Protein AF-0000000079065350 (afdb_homodimer)

Foldseek 3Di:
DPADADPPLQNLLQLLLVCDFLVVPGHCLPDLQSVLVSQVVVPFHRGADNVLSVLSVLLSVLSLVCQLPVPDPVSVVSNVVLCVQFFDDWDQDPVGAIFTHGPDDDRSSVSSRSNVSSCVRPQCDDDQVLFFHFANQPSGRNTHGHPDPVSPDRHPDCVPRVVVVVVVVVCVVVVVVVVVVD/DPADADPPLQNLLQLLLVCDFLVVPGHCLPDLQSVLVSQVVVPFHSGADNVLSVLSVLLSVLSLVCQLPVPDPVSVVSNVVLCVQFFDDWDQDPVGAIFTHGPDDDRSSVSSRSNVSSCVRPQCDDDQVLFFHFANQPSGRNTHGHPDPVSPDRHPDCVPRVVVVVVVVVCVVVVVVVVVVD

Organism: Streptomyces microflavus (NCBI:txid1919)

Secondary structure (DSSP, 8-state):
----PPPGGGHHHHHHHTTEEGGGTEETTSSHHHHHHHHHHTT--S---HHHHHHHHHHHHHHHHHHH-TT-HHHHHHHHHHHHHHEEEEEE-TTS-EEEEESS-SHHHHHHHHHHHHIIIIISSTTTTTTEEE-SSTTT--EEE--STT-----S-IIIIIHHHHHHHHHHHHHHHHHHH-/----PPPGGGHHHHHHHTTEEGGGTEETTSSHHHHHHHHHHTT--S---HHHHHHHHHHHHHHHHHHH-TT-HHHHHHHHHHHHHHEEEEEE-TTS-EEEEESS-SHHHHHHHHHHHHIIIIISSSTTTTTEEE-SSTTT--EEE--STT-----S-IIIIIHHHHHHHHHHHHHHHHHHH-

Sequence (364 aa):
MRRNPAPAELEPVEAFCNTATHLHGEDEFARPETASGWLRARGFPAAVAPAELTALTEARETVRAFLVERTSPEALDALNRLIHSVAGAPVVRPDGTFALRPAVDGPVAEIVRTVLEALLRDGLTGRHAARLKACAAPECRWVFYDRAPSSNGLWCDMDVCGARHKMRAYRARTGAAARKDTMRRNPAPAELEPVEAFCNTATHLHGEDEFARPETASGWLRARGFPAAVAPAELTALTEARETVRAFLVERTSPEALDALNRLIHSVAGAPVVRPDGTFALRPAVDGPVAEIVRTVLEALLRDGLTGRHAARLKACAAPECRWVFYDRAPSSNGLWCDMDVCGARHKMRAYRARTGAAARKDT

Radius of gyration: 25.87 Å; Cα contacts (8 Å, |Δi|>4): 526; chains: 2; bounding box: 42×66×95 Å

InterPro domains:
  IPR010852 Putative stress-induced transcription regulator [PF07336] (12-116)
  IPR010852 Putative stress-induced transcription regulator [PTHR35525] (3-174)
  IPR021005 Zinc finger, CGNR [PF11706] (131-173)
  IPR023286 ABATE domain superfamily [G3DSA:1.10.3300.10] (6-174)
  IPR023286 ABATE domain superfamily [SSF160904] (5-173)

Structure (mmCIF, N/CA/C/O backbone):
data_AF-0000000079065350-model_v1
#
loop_
_entity.id
_entity.type
_entity.pdbx_description
1 polymer 'CGNR zinc finger domain-containing protein'
#
loop_
_atom_site.group_PDB
_atom_site.id
_atom_site.type_symbol
_atom_site.label_atom_id
_atom_site.label_alt_id
_atom_site.label_comp_id
_atom_site.label_asym_id
_atom_site.label_entity_id
_atom_site.label_seq_id
_atom_site.pdbx_PDB_ins_code
_atom_site.Cartn_x
_atom_site.Cartn_y
_atom_site.Cartn_z
_atom_site.occupancy
_atom_site.B_iso_or_equiv
_atom_site.auth_seq_id
_atom_site.auth_comp_id
_atom_site.auth_asym_id
_atom_site.auth_atom_id
_atom_site.pdbx_PDB_model_num
ATOM 1 N N . MET A 1 1 ? 12.328 30.906 3.07 1 40.53 1 MET A N 1
ATOM 2 C CA . MET A 1 1 ? 13.039 29.828 2.383 1 40.53 1 MET A CA 1
ATOM 3 C C . MET A 1 1 ? 12.102 28.656 2.1 1 40.53 1 MET A C 1
ATOM 5 O O . MET A 1 1 ? 11.578 28.031 3.027 1 40.53 1 MET A O 1
ATOM 9 N N . ARG A 1 2 ? 11.438 28.719 1.01 1 53.09 2 ARG A N 1
ATOM 10 C CA . ARG A 1 2 ? 10.477 27.703 0.614 1 53.09 2 ARG A CA 1
ATOM 11 C C . ARG A 1 2 ? 11.164 26.359 0.418 1 53.09 2 ARG A C 1
ATOM 13 O O . ARG A 1 2 ? 12.18 26.266 -0.281 1 53.09 2 ARG A O 1
ATOM 20 N N . ARG A 1 3 ? 11.172 25.469 1.407 1 68.06 3 ARG A N 1
ATOM 21 C CA . ARG A 1 3 ? 11.812 24.156 1.279 1 68.06 3 ARG A CA 1
ATOM 22 C C . ARG A 1 3 ? 11.375 23.453 -0.003 1 68.06 3 ARG A C 1
ATOM 24 O O . ARG A 1 3 ? 10.281 23.719 -0.514 1 68.06 3 ARG A O 1
ATOM 31 N N . ASN A 1 4 ? 12.375 22.938 -0.647 1 84.56 4 ASN A N 1
ATOM 32 C CA . ASN A 1 4 ? 12.133 22.094 -1.806 1 84.56 4 ASN A CA 1
ATOM 33 C C . ASN A 1 4 ? 10.992 21.109 -1.549 1 84.56 4 ASN A C 1
ATOM 35 O O . ASN A 1 4 ? 10.938 20.469 -0.498 1 84.56 4 ASN A O 1
ATOM 39 N N . PRO A 1 5 ? 10.07 21.203 -2.426 1 90 5 PRO A N 1
ATOM 40 C CA . PRO A 1 5 ? 8.914 20.328 -2.252 1 90 5 PRO A CA 1
ATOM 41 C C . PRO A 1 5 ? 9.305 18.859 -2.18 1 90 5 PRO A C 1
ATOM 43 O O . PRO A 1 5 ? 10.375 18.469 -2.65 1 90 5 PRO A O 1
ATOM 46 N N . ALA A 1 6 ? 8.453 18.094 -1.518 1 92.56 6 ALA A N 1
ATOM 47 C CA . ALA A 1 6 ? 8.602 16.641 -1.478 1 92.56 6 ALA A CA 1
ATOM 48 C C . ALA A 1 6 ? 8.516 16.031 -2.877 1 92.56 6 ALA A C 1
ATOM 50 O O . ALA A 1 6 ? 8.047 16.688 -3.812 1 92.56 6 ALA A O 1
ATOM 51 N N . PRO A 1 7 ? 9.086 14.867 -3.072 1 92.5 7 PRO A N 1
ATOM 52 C CA . PRO A 1 7 ? 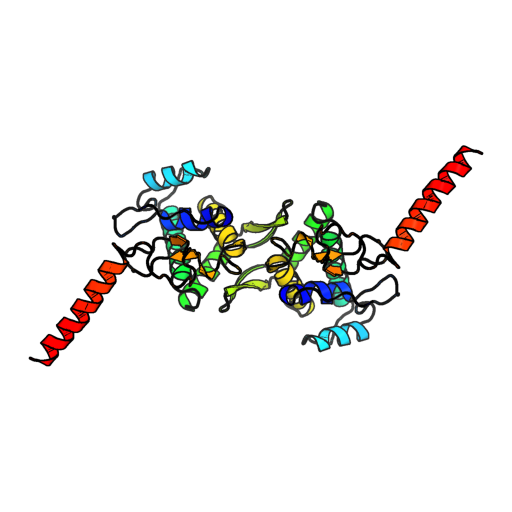8.883 14.18 -4.352 1 92.5 7 PRO A CA 1
ATOM 53 C C . PRO A 1 7 ? 7.414 14.156 -4.781 1 92.5 7 PRO A C 1
ATOM 55 O O . PRO A 1 7 ? 6.52 14.18 -3.936 1 92.5 7 PRO A O 1
ATOM 58 N N . ALA A 1 8 ? 7.184 14.031 -6.086 1 92.5 8 ALA A N 1
ATOM 59 C CA . ALA A 1 8 ? 5.863 14.156 -6.695 1 92.5 8 ALA A CA 1
ATOM 60 C C . ALA A 1 8 ? 4.879 13.172 -6.078 1 92.5 8 ALA A C 1
ATOM 62 O O . ALA A 1 8 ? 3.699 13.484 -5.895 1 92.5 8 ALA A O 1
ATOM 63 N N . GLU A 1 9 ? 5.324 11.992 -5.727 1 91.25 9 GLU A N 1
ATOM 64 C CA . GLU A 1 9 ? 4.461 10.938 -5.203 1 91.25 9 GLU A CA 1
ATOM 65 C C . GLU A 1 9 ? 3.906 11.312 -3.832 1 91.25 9 GLU A C 1
ATOM 67 O O . GLU A 1 9 ? 2.879 10.781 -3.406 1 91.25 9 GLU A O 1
ATOM 72 N N . LEU A 1 10 ? 4.551 12.305 -3.156 1 95.31 10 LEU A N 1
ATOM 73 C CA . LEU A 1 10 ? 4.16 12.664 -1.797 1 95.31 10 LEU A CA 1
ATOM 74 C C . LEU A 1 10 ? 3.451 14.016 -1.772 1 95.31 10 LEU A C 1
ATOM 76 O O . LEU A 1 10 ? 3.016 14.469 -0.714 1 95.31 10 LEU A O 1
ATOM 80 N N . GLU A 1 11 ? 3.309 14.594 -2.947 1 94.62 11 GLU A N 1
ATOM 81 C CA . GLU A 1 11 ? 2.756 15.938 -3.076 1 94.62 11 GLU A CA 1
ATOM 82 C C . GLU A 1 11 ? 1.361 16.016 -2.461 1 94.62 11 GLU A C 1
ATOM 84 O O . GLU A 1 11 ? 1.037 16.984 -1.774 1 94.62 11 GLU A O 1
ATOM 89 N N . PRO A 1 12 ? 0.502 15.047 -2.605 1 95.38 12 PRO A N 1
ATOM 90 C CA . PRO A 1 12 ? -0.832 15.164 -2.012 1 95.38 12 PRO A CA 1
ATOM 91 C C . PRO A 1 12 ? -0.793 15.281 -0.49 1 95.38 12 PRO A C 1
ATOM 93 O O . PRO A 1 12 ? -1.592 16.016 0.096 1 95.38 12 PRO A O 1
ATOM 96 N N . VAL A 1 13 ? 0.135 14.586 0.15 1 96.94 13 VAL A N 1
ATOM 97 C CA . VAL A 1 13 ? 0.253 14.641 1.604 1 96.94 13 VAL A CA 1
ATOM 98 C C . VAL A 1 13 ? 0.77 16.016 2.031 1 96.94 13 VAL A C 1
ATOM 100 O O . VAL A 1 13 ? 0.176 16.656 2.893 1 96.94 13 VAL A O 1
ATOM 103 N N . GLU A 1 14 ? 1.815 16.422 1.363 1 96.06 14 GLU A N 1
ATOM 104 C CA . GLU A 1 14 ? 2.445 17.703 1.702 1 96.06 14 GLU A CA 1
ATOM 105 C C . GLU A 1 14 ? 1.491 18.859 1.47 1 96.06 14 GLU A C 1
ATOM 107 O O . GLU A 1 14 ? 1.312 19.719 2.348 1 96.06 14 GLU A O 1
ATOM 112 N N . ALA A 1 15 ? 0.858 18.891 0.325 1 94.94 15 ALA A N 1
ATOM 113 C CA . ALA A 1 15 ? -0.034 19.984 -0.042 1 94.94 15 ALA A CA 1
ATOM 114 C C . ALA A 1 15 ? -1.238 20.047 0.892 1 94.94 15 ALA A C 1
ATOM 116 O O . ALA A 1 15 ? -1.646 21.125 1.315 1 94.94 15 ALA A O 1
ATOM 117 N N . PHE A 1 16 ? -1.829 18.953 1.263 1 96.19 16 PHE A N 1
ATOM 118 C CA . PHE A 1 16 ? -3.002 18.906 2.127 1 96.19 16 PHE A CA 1
ATOM 119 C C . PHE A 1 16 ? -2.65 19.328 3.545 1 96.19 16 PHE A C 1
ATOM 121 O O . PHE A 1 16 ? -3.346 20.156 4.141 1 96.19 16 PHE A O 1
ATOM 128 N N . CYS A 1 17 ? -1.582 18.828 4.051 1 96.19 17 CYS A N 1
ATOM 129 C CA . CYS A 1 17 ? -1.192 19.109 5.43 1 96.19 17 CYS A CA 1
ATOM 130 C C . CYS A 1 17 ? -0.736 20.562 5.578 1 96.19 17 CYS A C 1
ATOM 132 O O . CYS A 1 17 ? -0.875 21.156 6.648 1 96.19 17 CYS A O 1
ATOM 134 N N . ASN A 1 18 ? -0.281 21.109 4.5 1 95.12 18 ASN A N 1
ATOM 135 C CA . ASN A 1 18 ? 0.273 22.453 4.562 1 95.12 18 ASN A CA 1
ATOM 136 C C . ASN A 1 18 ? -0.764 23.516 4.18 1 95.12 18 ASN A C 1
ATOM 138 O O . ASN A 1 18 ? -0.412 24.656 3.865 1 95.12 18 ASN A O 1
ATOM 142 N N . THR A 1 19 ? -1.986 23.078 4.188 1 94.88 19 THR A N 1
ATOM 143 C CA . THR A 1 19 ? -3.072 24.031 4.016 1 94.88 19 THR A CA 1
ATOM 144 C C . THR A 1 19 ? -3.143 24.984 5.207 1 94.88 19 THR A C 1
ATOM 146 O O . THR A 1 19 ? -3.834 26 5.156 1 94.88 19 THR A O 1
ATOM 149 N N . ALA A 1 20 ? -2.443 24.641 6.246 1 91.56 20 ALA A N 1
ATOM 150 C CA . ALA A 1 20 ? -2.377 25.516 7.41 1 91.56 20 ALA A CA 1
ATOM 151 C C . ALA A 1 20 ? -0.936 25.719 7.867 1 91.56 20 ALA A C 1
ATOM 153 O O . ALA A 1 20 ? -0.138 24.781 7.848 1 91.56 20 ALA A O 1
ATOM 154 N N . THR A 1 21 ? -0.63 26.922 8.047 1 83.88 21 THR A N 1
ATOM 155 C CA . THR A 1 21 ? 0.582 27.312 8.766 1 83.88 21 THR A CA 1
ATOM 156 C C . THR A 1 21 ? 0.242 28.141 9.992 1 83.88 21 THR A C 1
ATOM 158 O O . THR A 1 21 ? 0.034 29.359 9.891 1 83.88 21 THR A O 1
ATOM 161 N N . HIS A 1 22 ? 0.323 27.531 11.148 1 77 22 HIS A N 1
ATOM 162 C CA . HIS A 1 22 ? -0.154 28.203 12.352 1 77 22 HIS A CA 1
ATOM 163 C C . HIS A 1 22 ? 0.803 29.297 12.789 1 77 22 HIS A C 1
ATOM 165 O O . HIS A 1 22 ? 0.377 30.312 13.359 1 77 22 HIS A O 1
ATOM 171 N N . LEU A 1 23 ? 2.041 29.141 12.438 1 79.88 23 LEU A N 1
ATOM 172 C CA . LEU A 1 23 ? 3.023 30.172 12.773 1 79.88 23 LEU A CA 1
ATOM 173 C C . LEU A 1 23 ? 2.684 31.484 12.102 1 79.88 23 LEU A C 1
ATOM 175 O O . LEU A 1 23 ? 3.018 32.562 12.625 1 79.88 23 LEU A O 1
ATOM 179 N N . HIS A 1 24 ? 1.909 31.375 11.062 1 79.12 24 HIS A N 1
ATOM 180 C CA . HIS A 1 24 ? 1.604 32.594 10.312 1 79.12 24 HIS A CA 1
ATOM 181 C C . HIS A 1 24 ? 0.105 32.875 10.312 1 79.12 24 HIS A C 1
ATOM 183 O O . HIS A 1 24 ? -0.368 33.719 9.562 1 79.12 24 HIS A O 1
ATOM 189 N N . GLY A 1 25 ? -0.609 32.156 11.062 1 82.31 25 GLY A N 1
ATOM 190 C CA . GLY A 1 25 ? -2.043 32.344 11.18 1 82.31 25 GLY A CA 1
ATOM 191 C C . GLY A 1 25 ? -2.805 32 9.914 1 82.31 25 GLY A C 1
ATOM 192 O O . GLY A 1 25 ? -3.902 32.5 9.688 1 82.31 25 GLY A O 1
ATOM 193 N N . GLU A 1 26 ? -2.203 31.266 9.047 1 88 26 GLU A N 1
ATOM 194 C CA . GLU A 1 26 ? -2.83 30.875 7.789 1 88 26 GLU A CA 1
ATOM 195 C C . GLU A 1 26 ? -3.496 29.516 7.906 1 88 26 GLU A C 1
ATOM 197 O O . GLU A 1 26 ? -2.941 28.594 8.516 1 88 26 GLU A O 1
ATOM 202 N N . ASP A 1 27 ? -4.781 29.422 7.398 1 93.62 27 ASP A N 1
ATOM 203 C CA . ASP A 1 27 ? -5.543 28.172 7.371 1 93.62 27 ASP A CA 1
ATOM 204 C C . ASP A 1 27 ? -6.578 28.188 6.25 1 93.62 27 ASP A C 1
ATOM 206 O O . ASP A 1 27 ? -7.605 28.859 6.355 1 93.62 27 ASP A O 1
ATOM 210 N N . GLU A 1 28 ? -6.242 27.391 5.234 1 92.81 28 GLU A N 1
ATOM 211 C CA . GLU A 1 28 ? -7.125 27.328 4.074 1 92.81 28 GLU A CA 1
ATOM 212 C C . GLU A 1 28 ? -8.5 26.797 4.457 1 92.81 28 GLU A C 1
ATOM 214 O O . GLU A 1 28 ? -9.492 27.062 3.77 1 92.81 28 GLU A O 1
ATOM 219 N N . PHE A 1 29 ? -8.633 26.078 5.617 1 93.44 29 PHE A N 1
ATOM 220 C CA . PHE A 1 29 ? -9.898 25.453 5.984 1 93.44 29 PHE A CA 1
ATOM 221 C C . PHE A 1 29 ? -10.602 26.25 7.078 1 93.44 29 PHE A C 1
ATOM 223 O O . PHE A 1 29 ? -11.594 25.797 7.645 1 93.44 29 PHE A O 1
ATOM 230 N N . ALA A 1 30 ? -10.102 27.438 7.41 1 90.81 30 ALA A N 1
ATOM 231 C CA . ALA A 1 30 ? -10.703 28.266 8.445 1 90.81 30 ALA A CA 1
ATOM 232 C C . ALA A 1 30 ? -12.039 28.844 7.98 1 90.81 30 ALA A C 1
ATOM 234 O O . ALA A 1 30 ? -12.93 29.094 8.797 1 90.81 30 ALA A O 1
ATOM 235 N N . ARG A 1 31 ? -12.148 29.125 6.625 1 91.25 31 ARG A N 1
ATOM 236 C CA . ARG A 1 31 ? -13.352 29.703 6.051 1 91.25 31 ARG A CA 1
ATOM 237 C C . ARG A 1 31 ? -13.789 28.953 4.797 1 91.25 31 ARG A C 1
ATOM 239 O O . ARG A 1 31 ? -12.945 28.438 4.051 1 91.25 31 ARG A O 1
ATOM 246 N N . PRO A 1 32 ? -15 28.906 4.645 1 90.5 32 PRO A N 1
ATOM 247 C CA . PRO A 1 32 ? -15.508 28.219 3.457 1 90.5 32 PRO A CA 1
ATOM 248 C C . PRO A 1 32 ? -14.914 28.75 2.16 1 90.5 32 PRO A C 1
ATOM 250 O O . PRO A 1 32 ? -14.625 27.984 1.24 1 90.5 32 PRO A O 1
ATOM 253 N N . GLU A 1 33 ? -14.734 30.047 2.082 1 88.69 33 GLU A N 1
ATOM 254 C CA . GLU A 1 33 ? -14.25 30.672 0.856 1 88.69 33 GLU A CA 1
ATOM 255 C C . GLU A 1 33 ? -12.828 30.234 0.533 1 88.69 33 GLU A C 1
ATOM 257 O O . GLU A 1 33 ? -12.531 29.875 -0.609 1 88.69 33 GLU A O 1
ATOM 262 N N . THR A 1 34 ? -12 30.266 1.501 1 91.19 34 THR A N 1
ATOM 263 C CA . THR A 1 34 ? -10.609 29.875 1.279 1 91.19 34 THR A CA 1
ATOM 264 C C . THR A 1 34 ? -10.516 28.375 1.006 1 91.19 34 THR A C 1
ATOM 266 O O . THR A 1 34 ? -9.734 27.938 0.16 1 91.19 34 THR A O 1
ATOM 269 N N . ALA A 1 35 ? -11.344 27.625 1.711 1 92.06 35 ALA A N 1
ATOM 270 C CA . ALA A 1 35 ? -11.375 26.188 1.484 1 92.06 35 ALA A CA 1
ATOM 271 C C . ALA A 1 35 ? -11.812 25.875 0.059 1 92.06 35 ALA A C 1
ATOM 273 O O . ALA A 1 35 ? -11.219 25.016 -0.605 1 92.06 35 ALA A O 1
ATOM 274 N N . SER A 1 36 ? -12.797 26.594 -0.367 1 88.69 36 SER A N 1
ATOM 275 C CA . SER A 1 36 ? -13.32 26.391 -1.716 1 88.69 36 SER A CA 1
ATOM 276 C C . SER A 1 36 ? -12.258 26.703 -2.77 1 88.69 36 SER A C 1
ATOM 278 O O . SER A 1 36 ? -12.148 26 -3.773 1 88.69 36 SER A O 1
ATOM 280 N N . GLY A 1 37 ? -11.578 27.75 -2.551 1 88.94 37 GLY A N 1
ATOM 281 C CA . GLY A 1 37 ? -10.5 28.109 -3.461 1 88.94 37 GLY A CA 1
ATOM 282 C C . GLY A 1 37 ? -9.438 27.031 -3.562 1 88.94 37 GLY A C 1
ATOM 283 O O . GLY A 1 37 ? -9.016 26.656 -4.664 1 88.94 37 GLY A O 1
ATOM 284 N N . TRP A 1 38 ? -9.047 26.547 -2.428 1 91.44 38 TRP A N 1
ATOM 285 C CA . TRP A 1 38 ? -8.039 25.484 -2.391 1 91.44 38 TRP A CA 1
ATOM 286 C C . TRP A 1 38 ? -8.555 24.219 -3.08 1 91.44 38 TRP A C 1
ATOM 288 O O . TRP A 1 38 ? -7.832 23.594 -3.863 1 91.44 38 TRP A O 1
ATOM 298 N N . LEU A 1 39 ? -9.773 23.844 -2.842 1 88.06 39 LEU A N 1
ATOM 299 C CA . LEU A 1 39 ? -10.383 22.641 -3.408 1 88.06 39 LEU A CA 1
ATOM 300 C C . LEU A 1 39 ? -10.523 22.766 -4.922 1 88.06 39 LEU A C 1
ATOM 302 O O . LEU A 1 39 ? -10.172 21.844 -5.66 1 88.06 39 LEU A O 1
ATOM 306 N N . ARG A 1 40 ? -10.922 23.875 -5.344 1 87.5 40 ARG A N 1
ATOM 307 C CA . ARG A 1 40 ? -11.102 24.125 -6.77 1 87.5 40 ARG A CA 1
ATOM 308 C C . ARG A 1 40 ? -9.773 24.016 -7.516 1 87.5 40 ARG A C 1
ATOM 310 O O . ARG A 1 40 ? -9.711 23.453 -8.609 1 87.5 40 ARG A O 1
ATOM 317 N N . ALA A 1 41 ? -8.82 24.5 -6.945 1 87.94 41 ALA A N 1
ATOM 318 C CA . ALA A 1 41 ? -7.492 24.453 -7.555 1 87.94 41 ALA A CA 1
ATOM 319 C C . ALA A 1 41 ? -7.02 23.016 -7.75 1 87.94 41 ALA A C 1
ATOM 321 O O . ALA A 1 41 ? -6.129 22.75 -8.562 1 87.94 41 ALA A O 1
ATOM 322 N N . ARG A 1 42 ? -7.688 22.156 -7.09 1 84.75 42 ARG A N 1
ATOM 323 C CA . ARG A 1 42 ? -7.277 20.766 -7.148 1 84.75 42 ARG A CA 1
ATOM 324 C C . ARG A 1 42 ? -8.344 19.906 -7.828 1 84.75 42 ARG A C 1
ATOM 326 O O . ARG A 1 42 ? -8.266 18.672 -7.805 1 84.75 42 ARG A O 1
ATOM 333 N N . GLY A 1 43 ? -9.32 20.531 -8.305 1 83.5 43 GLY A N 1
ATOM 334 C CA . GLY A 1 43 ? -10.305 19.844 -9.141 1 83.5 43 GLY A CA 1
ATOM 335 C C . GLY A 1 43 ? -11.484 19.312 -8.352 1 83.5 43 GLY A C 1
ATOM 336 O O . GLY A 1 43 ? -12.219 18.453 -8.844 1 83.5 43 GLY A O 1
ATOM 337 N N . PHE A 1 44 ? -11.609 19.734 -7.121 1 82.38 44 PHE A N 1
ATOM 338 C CA . PHE A 1 44 ? -12.742 19.281 -6.316 1 82.38 44 PHE A CA 1
ATOM 339 C C . PHE A 1 44 ? -13.844 20.328 -6.305 1 82.38 44 PHE A C 1
ATOM 341 O O . PHE A 1 44 ? -13.602 21.516 -6.562 1 82.38 44 PHE A O 1
ATOM 348 N N . PRO A 1 45 ? -15.086 19.828 -6.055 1 76.38 45 PRO A N 1
ATOM 349 C CA . PRO A 1 45 ? -16.188 20.797 -6.004 1 76.38 45 PRO A CA 1
ATOM 350 C C . PRO A 1 45 ? -16 21.844 -4.902 1 76.38 45 PRO A C 1
ATOM 352 O O . PRO A 1 45 ? -15.438 21.531 -3.848 1 76.38 45 PRO A O 1
ATOM 355 N N . ALA A 1 46 ? -16.422 23.047 -5.152 1 66.19 46 ALA A N 1
ATOM 356 C CA . ALA A 1 46 ? -16.188 24.25 -4.363 1 66.19 46 ALA A CA 1
ATOM 357 C C . ALA A 1 46 ? -17.094 24.297 -3.137 1 66.19 46 ALA A C 1
ATOM 359 O O . ALA A 1 46 ? -16.703 24.797 -2.084 1 66.19 46 ALA A O 1
ATOM 360 N N . ALA A 1 47 ? -18.219 23.844 -3.162 1 64.44 47 ALA A N 1
ATOM 361 C CA . ALA A 1 47 ? -19.094 24.094 -2.018 1 64.44 47 ALA A CA 1
ATOM 362 C C . ALA A 1 47 ? -18.734 23.172 -0.849 1 64.44 47 ALA A C 1
ATOM 364 O O . ALA A 1 47 ? -18.734 21.953 -0.988 1 64.44 47 ALA A O 1
ATOM 365 N N . VAL A 1 48 ? -18.25 23.875 0.222 1 75.75 48 VAL A N 1
ATOM 366 C CA . VAL A 1 48 ? -17.875 23.094 1.396 1 75.75 48 VAL A CA 1
ATOM 367 C C . VAL A 1 48 ? -18.688 23.547 2.602 1 75.75 48 VAL A C 1
ATOM 369 O O . VAL A 1 48 ? -18.641 24.719 2.984 1 75.75 48 VAL A O 1
ATOM 372 N N . ALA A 1 49 ? -19.562 22.766 3.08 1 81.69 49 ALA A N 1
ATOM 373 C CA . ALA A 1 49 ? -20.312 23.031 4.305 1 81.69 49 ALA A CA 1
ATOM 374 C C . ALA A 1 49 ? -19.391 23.062 5.52 1 81.69 49 ALA A C 1
ATOM 376 O O . ALA A 1 49 ? -18.312 22.469 5.5 1 81.69 49 ALA A O 1
ATOM 377 N N . PRO A 1 50 ? -19.844 23.828 6.562 1 82.75 50 PRO A N 1
ATOM 378 C CA . PRO A 1 50 ? -19.016 23.922 7.777 1 82.75 50 PRO A CA 1
ATOM 379 C C . PRO A 1 50 ? -18.594 22.547 8.305 1 82.75 50 PRO A C 1
ATOM 381 O O . PRO A 1 50 ? -17.453 22.391 8.758 1 82.75 50 PRO A O 1
ATOM 384 N N . ALA A 1 51 ? -19.469 21.609 8.266 1 85.19 51 ALA A N 1
ATOM 385 C CA . ALA A 1 51 ? -19.14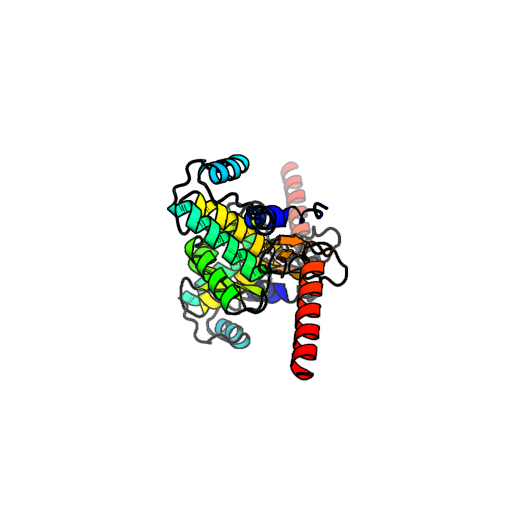1 20.25 8.727 1 85.19 51 ALA A CA 1
ATOM 386 C C . ALA A 1 51 ? -18.031 19.641 7.887 1 85.19 51 ALA A C 1
ATOM 388 O O . ALA A 1 51 ? -17.203 18.891 8.398 1 85.19 51 ALA A O 1
ATOM 389 N N . GLU A 1 52 ? -17.969 20.016 6.762 1 89.88 52 GLU A N 1
ATOM 390 C CA . GLU A 1 52 ? -16.938 19.516 5.852 1 89.88 52 GLU A CA 1
ATOM 391 C C . GLU A 1 52 ? -15.578 20.156 6.148 1 89.88 52 GLU A C 1
ATOM 393 O O . GLU A 1 52 ? -14.539 19.5 6.059 1 89.88 52 GLU A O 1
ATOM 398 N N . LEU A 1 53 ? -15.656 21.391 6.582 1 92.31 53 LEU A N 1
ATOM 399 C CA . LEU A 1 53 ? -14.43 22.078 6.957 1 92.31 53 LEU A CA 1
ATOM 400 C C . LEU A 1 53 ? -13.797 21.453 8.188 1 92.31 53 LEU A C 1
ATOM 402 O O . LEU A 1 53 ? -12.578 21.266 8.242 1 92.31 53 LEU A O 1
ATOM 406 N N . THR A 1 54 ? -14.617 21.125 9.133 1 94.31 54 THR A N 1
ATOM 407 C CA . THR A 1 54 ? -14.141 20.484 10.352 1 94.31 54 THR A CA 1
ATOM 408 C C . THR A 1 54 ? -13.508 19.141 10.039 1 94.31 54 THR A C 1
ATOM 410 O O . THR A 1 54 ? -12.445 18.812 10.57 1 94.31 54 THR A O 1
ATOM 413 N N . ALA A 1 55 ? -14.125 18.391 9.164 1 94.69 55 ALA A N 1
ATOM 414 C CA . ALA A 1 55 ? -13.617 17.078 8.781 1 94.69 55 ALA A CA 1
ATOM 415 C C . ALA A 1 55 ? -12.266 17.188 8.086 1 94.69 55 ALA A C 1
ATOM 417 O O . ALA A 1 55 ? -11.367 16.391 8.328 1 94.69 55 ALA A O 1
ATOM 418 N N . LEU A 1 56 ? -12.141 18.188 7.27 1 95.5 56 LEU A N 1
ATOM 419 C CA . LEU A 1 56 ? -10.883 18.422 6.574 1 95.5 56 LEU A CA 1
ATOM 420 C C . LEU A 1 56 ? -9.773 18.781 7.555 1 95.5 56 LEU A C 1
ATOM 422 O O . LEU A 1 56 ? -8.664 18.25 7.461 1 95.5 56 LEU A O 1
ATOM 426 N N . THR A 1 57 ? -10.133 19.625 8.438 1 95.81 57 THR A N 1
ATOM 427 C CA . THR A 1 57 ? -9.172 20.062 9.445 1 95.81 57 THR A CA 1
ATOM 428 C C . THR A 1 57 ? -8.734 18.891 10.32 1 95.81 57 THR A C 1
ATOM 430 O O . THR A 1 57 ? -7.547 18.703 10.57 1 95.81 57 THR A O 1
ATOM 433 N N . GLU A 1 58 ? -9.688 18.125 10.719 1 96.94 58 GLU A N 1
ATOM 434 C CA . GLU A 1 58 ? -9.391 16.969 11.555 1 96.94 58 GLU A CA 1
ATOM 435 C C . GLU A 1 58 ? -8.508 15.969 10.82 1 96.94 58 GLU A C 1
ATOM 437 O O . GLU A 1 58 ? -7.578 15.406 11.398 1 96.94 58 GLU A O 1
ATOM 442 N N . ALA A 1 59 ? -8.82 15.742 9.586 1 97.94 59 ALA A N 1
ATOM 443 C CA . ALA A 1 59 ? -8.008 14.836 8.781 1 97.94 59 ALA A CA 1
ATOM 444 C C . ALA A 1 59 ? -6.578 15.352 8.648 1 97.94 59 ALA A C 1
ATOM 446 O O . ALA A 1 59 ? -5.621 14.594 8.82 1 97.94 59 ALA A O 1
ATOM 447 N N . ARG A 1 60 ? -6.465 16.656 8.367 1 97.44 60 ARG A N 1
ATOM 448 C CA . ARG A 1 60 ? -5.156 17.281 8.234 1 97.44 60 ARG A CA 1
ATOM 449 C C . ARG A 1 60 ? -4.324 17.078 9.5 1 97.44 60 ARG A C 1
ATOM 451 O O . ARG A 1 60 ? -3.178 16.641 9.43 1 97.44 60 ARG A O 1
ATOM 458 N N . GLU A 1 61 ? -4.977 17.344 10.617 1 96.56 61 GLU A N 1
ATOM 459 C CA . GLU A 1 61 ? -4.25 17.281 11.883 1 96.56 61 GLU A CA 1
ATOM 460 C C . GLU A 1 61 ? -3.928 15.844 12.273 1 96.56 61 GLU A C 1
ATOM 462 O O . GLU A 1 61 ? -2.889 15.578 12.883 1 96.56 61 GLU A O 1
ATOM 467 N N . THR A 1 62 ? -4.766 14.945 11.891 1 98.25 62 THR A N 1
ATOM 468 C CA . THR A 1 62 ? -4.508 13.531 12.133 1 98.25 62 THR A CA 1
ATOM 469 C C . THR A 1 62 ? -3.268 13.07 11.375 1 98.25 62 THR A C 1
ATOM 471 O O . THR A 1 62 ? -2.387 12.422 11.953 1 98.25 62 THR A O 1
ATOM 474 N N . VAL A 1 63 ? -3.162 13.43 10.148 1 98.06 63 VAL A N 1
ATOM 475 C CA . VAL A 1 63 ? -2.016 13.039 9.328 1 98.06 63 VAL A CA 1
ATOM 476 C C . VAL A 1 63 ? -0.754 13.719 9.859 1 98.06 63 VAL A C 1
ATOM 478 O O . VAL A 1 63 ? 0.292 13.078 9.992 1 98.06 63 VAL A O 1
ATOM 481 N N . ARG A 1 64 ? -0.848 15.031 10.195 1 96.75 64 ARG A N 1
ATOM 482 C CA . ARG A 1 64 ? 0.297 15.758 10.727 1 96.75 64 ARG A CA 1
ATOM 483 C C . ARG A 1 64 ? 0.794 15.133 12.023 1 96.75 64 ARG A C 1
ATOM 485 O O . ARG A 1 64 ? 2.002 14.992 12.227 1 96.75 64 ARG A O 1
ATOM 492 N N . ALA A 1 65 ? -0.137 14.766 12.883 1 96.12 65 ALA A N 1
ATOM 493 C CA . ALA A 1 65 ? 0.24 14.141 14.148 1 96.12 65 ALA A CA 1
ATOM 494 C C . ALA A 1 65 ? 1.022 12.852 13.914 1 96.12 65 ALA A C 1
ATOM 496 O O . ALA A 1 65 ? 2.018 12.586 14.594 1 96.12 65 ALA A O 1
ATOM 497 N N . PHE A 1 66 ? 0.632 12.086 12.992 1 96.5 66 PHE A N 1
ATOM 498 C CA . PHE A 1 66 ? 1.329 10.852 12.641 1 96.5 66 PHE A CA 1
ATOM 499 C C . PHE A 1 66 ? 2.736 11.148 12.141 1 96.5 66 PHE A C 1
ATOM 501 O O . PHE A 1 66 ? 3.693 10.477 12.523 1 96.5 66 PHE A O 1
ATOM 508 N N . LEU A 1 67 ? 2.865 12.18 11.328 1 95.44 67 LEU A N 1
ATOM 509 C CA . LEU A 1 67 ? 4.145 12.5 10.703 1 95.44 67 LEU A CA 1
ATOM 510 C C . LEU A 1 67 ? 5.121 13.07 11.727 1 95.44 67 LEU A C 1
ATOM 512 O O . LEU A 1 67 ? 6.336 13.016 11.523 1 95.44 67 LEU A O 1
ATOM 516 N N . VAL A 1 68 ? 4.598 13.625 12.797 1 93.25 68 VAL A N 1
ATOM 517 C CA . VAL A 1 68 ? 5.457 14.141 13.859 1 93.25 68 VAL A CA 1
ATOM 518 C C . VAL A 1 68 ? 6.074 12.969 14.625 1 93.25 68 VAL A C 1
ATOM 520 O O . VAL A 1 68 ? 7.277 12.969 14.898 1 93.25 68 VAL A O 1
ATOM 523 N N . GLU A 1 69 ? 5.191 12.031 14.984 1 91.81 69 GLU A N 1
ATOM 524 C CA . GLU A 1 69 ? 5.633 10.844 15.711 1 91.81 69 GLU A CA 1
ATOM 525 C C . GLU A 1 69 ? 4.926 9.594 15.203 1 91.81 69 GLU A C 1
ATOM 527 O O . GLU A 1 69 ? 3.879 9.211 15.727 1 91.81 69 GLU A O 1
ATOM 532 N N . ARG A 1 70 ? 5.559 8.875 14.398 1 92.38 70 ARG A N 1
ATOM 533 C CA . ARG A 1 70 ? 4.973 7.758 13.664 1 92.38 70 ARG A CA 1
ATOM 534 C C . ARG A 1 70 ? 4.738 6.559 14.578 1 92.38 70 ARG A C 1
ATOM 536 O O . ARG A 1 70 ? 3.951 5.668 14.25 1 92.38 70 ARG A O 1
ATOM 543 N N . THR A 1 71 ? 5.43 6.52 15.75 1 90.94 71 THR A N 1
ATOM 544 C CA . THR A 1 71 ? 5.332 5.355 16.625 1 90.94 71 THR A CA 1
ATOM 545 C C . THR A 1 71 ? 4.387 5.637 17.797 1 90.94 71 THR A C 1
ATOM 547 O O . THR A 1 71 ? 4.211 4.789 18.672 1 90.94 71 THR A O 1
ATOM 550 N N . SER A 1 72 ? 3.818 6.879 17.812 1 94.56 72 SER A N 1
ATOM 551 C CA . SER A 1 72 ? 2.838 7.199 18.844 1 94.56 72 SER A CA 1
ATOM 552 C C . SER A 1 72 ? 1.585 6.344 18.703 1 94.56 72 SER A C 1
ATOM 554 O O . SER A 1 72 ? 0.908 6.391 17.688 1 94.56 72 SER A O 1
ATOM 556 N N . PRO A 1 73 ? 1.244 5.598 19.781 1 96.88 73 PRO A N 1
ATOM 557 C CA . PRO A 1 73 ? 0.035 4.773 19.688 1 96.88 73 PRO A CA 1
ATOM 558 C C . PRO A 1 73 ? -1.223 5.598 19.438 1 96.88 73 PRO A C 1
ATOM 560 O O . PRO A 1 73 ? -2.102 5.168 18.672 1 96.88 73 PRO A O 1
ATOM 563 N N . GLU A 1 74 ? -1.25 6.738 20.016 1 97.44 74 GLU A N 1
ATOM 564 C CA . GLU A 1 74 ? -2.406 7.613 19.844 1 97.44 74 GLU A CA 1
ATOM 565 C C . GLU A 1 74 ? -2.512 8.109 18.406 1 97.44 74 GLU A C 1
ATOM 567 O O . GLU A 1 74 ? -3.604 8.133 17.828 1 97.44 74 GLU A O 1
ATOM 572 N N . ALA A 1 75 ? -1.397 8.531 17.828 1 96.81 75 ALA A N 1
ATOM 573 C CA . ALA A 1 75 ? -1.382 9.016 16.438 1 96.81 75 ALA A CA 1
ATOM 574 C C . ALA A 1 75 ? -1.726 7.898 15.461 1 96.81 75 ALA A C 1
ATOM 576 O O . ALA A 1 75 ? -2.461 8.117 14.5 1 96.81 75 ALA A O 1
ATOM 577 N N . LEU A 1 76 ? -1.22 6.766 15.797 1 97.25 76 LEU A N 1
ATOM 578 C CA . LEU A 1 76 ? -1.489 5.605 14.961 1 97.25 76 LEU A CA 1
ATOM 579 C C . LEU A 1 76 ? -2.967 5.23 15.008 1 97.25 76 LEU A C 1
ATOM 581 O O . LEU A 1 76 ? -3.572 4.945 13.969 1 97.25 76 LEU A O 1
ATOM 585 N N . ASP A 1 77 ? -3.537 5.215 16.172 1 98.12 77 ASP A N 1
ATOM 586 C CA . ASP A 1 77 ? -4.953 4.895 16.328 1 98.12 77 ASP A CA 1
ATOM 587 C C . ASP A 1 77 ? -5.828 5.895 15.578 1 98.12 77 ASP A C 1
ATOM 589 O O . ASP A 1 77 ? -6.793 5.508 14.922 1 98.12 77 ASP A O 1
ATOM 593 N N . ALA A 1 78 ? -5.488 7.133 15.711 1 98.5 78 ALA A N 1
ATOM 594 C CA . ALA A 1 78 ? -6.25 8.18 15.039 1 98.5 78 ALA A CA 1
ATOM 595 C C . ALA A 1 78 ? -6.148 8.039 13.523 1 98.5 78 ALA A C 1
ATOM 597 O O . ALA A 1 78 ? -7.148 8.188 12.812 1 98.5 78 ALA A O 1
ATOM 598 N N . LEU A 1 79 ? -4.977 7.762 13.039 1 98.44 79 LEU A N 1
ATOM 599 C CA . LEU A 1 79 ? -4.777 7.57 11.609 1 98.44 79 LEU A CA 1
ATOM 600 C C . LEU A 1 79 ? -5.586 6.383 11.102 1 98.44 79 LEU A C 1
ATOM 602 O O . LEU A 1 79 ? -6.254 6.48 10.062 1 98.44 79 LEU A O 1
ATOM 606 N N . ASN A 1 80 ? -5.551 5.305 11.836 1 98.56 80 ASN A N 1
ATOM 607 C CA . ASN A 1 80 ? -6.277 4.105 11.43 1 98.56 80 ASN A CA 1
ATOM 608 C C . ASN A 1 80 ? -7.785 4.332 11.453 1 98.56 80 ASN A C 1
ATOM 610 O O . ASN A 1 80 ? -8.508 3.812 10.602 1 98.56 80 ASN A O 1
ATOM 614 N N . ARG A 1 81 ? -8.25 5.094 12.406 1 98.5 81 ARG A N 1
ATOM 615 C CA . ARG A 1 81 ? -9.664 5.461 12.43 1 98.5 81 ARG A CA 1
ATOM 616 C C . ARG A 1 81 ? -10.031 6.309 11.219 1 98.5 81 ARG A C 1
ATOM 618 O O . ARG A 1 81 ? -11.086 6.117 10.617 1 98.5 81 ARG A O 1
ATOM 625 N N . LEU A 1 82 ? -9.156 7.211 10.875 1 98.56 82 LEU A N 1
ATOM 626 C CA . LEU A 1 82 ? -9.383 8.047 9.703 1 98.56 82 LEU A CA 1
ATOM 627 C C . LEU A 1 82 ? -9.445 7.211 8.438 1 98.56 82 LEU A C 1
ATOM 629 O O . LEU A 1 82 ? -10.367 7.363 7.629 1 98.56 82 LEU A O 1
ATOM 633 N N . ILE A 1 83 ? -8.5 6.316 8.258 1 98.62 83 ILE A N 1
ATOM 634 C CA . ILE A 1 83 ? -8.477 5.441 7.094 1 98.62 83 ILE A CA 1
ATOM 635 C C . ILE A 1 83 ? -9.797 4.676 6.992 1 98.62 83 ILE A C 1
ATOM 637 O O . ILE A 1 83 ? -10.438 4.68 5.938 1 98.62 83 ILE A O 1
ATOM 641 N N . HIS A 1 84 ? -10.203 4.188 8.062 1 97.62 84 HIS A N 1
ATOM 642 C CA . HIS A 1 84 ? -11.398 3.35 8.094 1 97.62 84 HIS A CA 1
ATOM 643 C C . HIS A 1 84 ? -12.656 4.168 7.785 1 97.62 84 HIS A C 1
ATOM 645 O O . HIS A 1 84 ? -13.609 3.646 7.211 1 97.62 84 HIS A O 1
ATOM 651 N N . SER A 1 85 ? -12.664 5.367 8.164 1 97.75 85 SER A N 1
ATOM 652 C CA . SER A 1 85 ? -13.852 6.203 8.016 1 97.75 85 SER A CA 1
ATOM 653 C C . SER A 1 85 ? -14.094 6.574 6.559 1 97.75 85 SER A C 1
ATOM 655 O O . SER A 1 85 ? -15.219 6.891 6.168 1 97.75 85 SER A O 1
ATOM 657 N N . VAL A 1 86 ? -13.039 6.484 5.695 1 97.56 86 VAL A N 1
ATOM 658 C CA . VAL A 1 86 ? -13.227 7.016 4.348 1 97.56 86 VAL A CA 1
ATOM 659 C C . VAL A 1 86 ? -12.922 5.93 3.318 1 97.56 86 VAL A C 1
ATOM 661 O O . VAL A 1 86 ? -13.219 6.09 2.133 1 97.56 86 VAL A O 1
ATOM 664 N N . ALA A 1 87 ? -12.367 4.84 3.754 1 97.75 87 ALA A N 1
ATOM 665 C CA . ALA A 1 87 ? -11.82 3.91 2.771 1 97.75 87 ALA A CA 1
ATOM 666 C C . ALA A 1 87 ? -12.25 2.479 3.068 1 97.75 87 ALA A C 1
ATOM 668 O O . ALA A 1 87 ? -12.359 2.084 4.234 1 97.75 87 ALA A O 1
ATOM 669 N N . GLY A 1 88 ? -12.523 1.731 2.01 1 97.06 88 GLY A N 1
ATOM 670 C CA . GLY A 1 88 ? -12.625 0.281 2.055 1 97.06 88 GLY A CA 1
ATOM 671 C C . GLY A 1 88 ? -11.367 -0.422 1.582 1 97.06 88 GLY A C 1
ATOM 672 O O . GLY A 1 88 ? -10.258 0.091 1.759 1 97.06 88 GLY A O 1
ATOM 673 N N . ALA A 1 89 ? -11.516 -1.577 1.056 1 97.56 89 ALA A N 1
ATOM 674 C CA . ALA A 1 89 ? -10.398 -2.408 0.607 1 97.56 89 ALA A CA 1
ATOM 675 C C . ALA A 1 89 ? -9.625 -1.726 -0.516 1 97.56 89 ALA A C 1
ATOM 677 O O . ALA A 1 89 ? -10.211 -1.048 -1.361 1 97.56 89 ALA A O 1
ATOM 678 N N . PRO A 1 90 ? -8.312 -1.961 -0.595 1 98 90 PRO A N 1
ATOM 679 C CA . PRO A 1 90 ? -7.531 -1.438 -1.719 1 98 90 PRO A CA 1
ATOM 680 C C . PRO A 1 90 ? -7.973 -2.016 -3.062 1 98 90 PRO A C 1
ATOM 682 O O . PRO A 1 90 ? -8.539 -3.109 -3.111 1 98 90 PRO A O 1
ATOM 685 N N . VAL A 1 91 ? -7.734 -1.227 -4.051 1 97.62 91 VAL A N 1
ATOM 686 C CA . VAL A 1 91 ? -7.953 -1.625 -5.438 1 97.62 91 VAL A CA 1
ATOM 687 C C . VAL A 1 91 ? -6.691 -1.353 -6.258 1 97.62 91 VAL A C 1
ATOM 689 O O . VAL A 1 91 ? -6.074 -0.295 -6.121 1 97.62 91 VAL A O 1
ATOM 692 N N . VAL A 1 92 ? -6.301 -2.355 -7.02 1 97.12 92 VAL A N 1
ATOM 693 C CA . VAL A 1 92 ? -5.156 -2.162 -7.902 1 97.12 92 VAL A CA 1
ATOM 694 C C . VAL A 1 92 ? -5.621 -1.556 -9.227 1 97.12 92 VAL A C 1
ATOM 696 O O . VAL A 1 92 ? -6.539 -2.074 -9.867 1 97.12 92 VAL A O 1
ATOM 699 N N . ARG A 1 93 ? -4.996 -0.454 -9.594 1 95.25 93 ARG A N 1
ATOM 700 C CA . ARG A 1 93 ? -5.332 0.259 -10.82 1 95.25 93 ARG A CA 1
ATOM 701 C C . ARG A 1 93 ? -4.574 -0.313 -12.016 1 95.25 93 ARG A C 1
ATOM 703 O O . ARG A 1 93 ? -3.594 -1.042 -11.836 1 95.25 93 ARG A O 1
ATOM 710 N N . PRO A 1 94 ? -5.008 0.042 -13.195 1 92.81 94 PRO A N 1
ATOM 711 C CA . PRO A 1 94 ? -4.344 -0.469 -14.398 1 92.81 94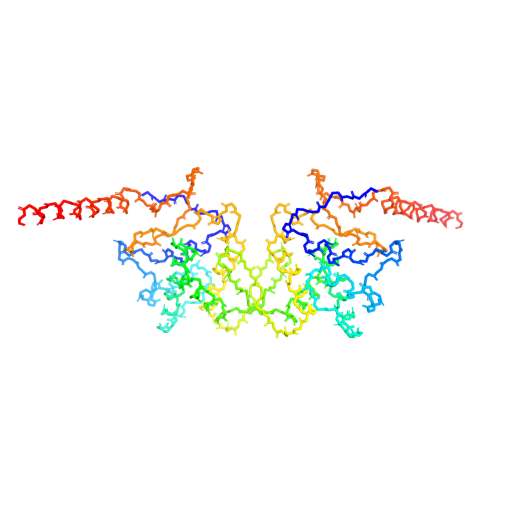 PRO A CA 1
ATOM 712 C C . PRO A 1 94 ? -2.881 -0.042 -14.492 1 92.81 94 PRO A C 1
ATOM 714 O O . PRO A 1 94 ? -2.068 -0.744 -15.102 1 92.81 94 PRO A O 1
ATOM 717 N N . ASP A 1 95 ? -2.52 1.009 -13.828 1 88.5 95 ASP A N 1
ATOM 718 C CA . ASP A 1 95 ? -1.14 1.479 -13.914 1 88.5 95 ASP A CA 1
ATOM 719 C C . ASP A 1 95 ? -0.261 0.801 -12.859 1 88.5 95 ASP A C 1
ATOM 721 O O . ASP A 1 95 ? 0.918 1.131 -12.727 1 88.5 95 ASP A O 1
ATOM 725 N N . GLY A 1 96 ? -0.895 -0.069 -12.102 1 87.5 96 GLY A N 1
ATOM 726 C CA . GLY A 1 96 ? -0.121 -0.882 -11.172 1 87.5 96 GLY A CA 1
ATOM 727 C C . GLY A 1 96 ? -0.092 -0.319 -9.766 1 87.5 96 GLY A C 1
ATOM 728 O O . GLY A 1 96 ? 0.437 -0.952 -8.852 1 87.5 96 GLY A O 1
ATOM 729 N N . THR A 1 97 ? -0.668 0.822 -9.562 1 89.81 97 THR A N 1
ATOM 730 C CA . THR A 1 97 ? -0.737 1.393 -8.219 1 89.81 97 THR A CA 1
ATOM 731 C C . THR A 1 97 ? -2.031 0.985 -7.523 1 89.81 97 THR A C 1
ATOM 733 O O . THR A 1 97 ? -2.922 0.404 -8.148 1 89.81 97 THR A O 1
ATOM 736 N N . PHE A 1 98 ? -2.033 1.105 -6.215 1 92.69 98 PHE A N 1
ATOM 737 C CA . PHE A 1 98 ? -3.322 0.81 -5.602 1 92.69 98 PHE A CA 1
ATOM 738 C C . PHE A 1 98 ? -4.027 2.094 -5.18 1 92.69 98 PHE A C 1
ATOM 740 O O . PHE A 1 98 ? -3.389 3.135 -5.016 1 92.69 98 PHE A O 1
ATOM 747 N N . ALA A 1 99 ? -5.312 2.027 -5.125 1 96.44 99 ALA A N 1
ATOM 748 C CA . ALA A 1 99 ? -6.219 3.043 -4.598 1 96.44 99 ALA A CA 1
ATOM 749 C C . ALA A 1 99 ? -7.086 2.473 -3.479 1 96.44 99 ALA A C 1
ATOM 751 O O . ALA A 1 99 ? -7.055 1.269 -3.211 1 96.44 99 ALA A O 1
ATOM 752 N N . LEU A 1 100 ? -7.727 3.389 -2.814 1 97.75 100 LEU A N 1
ATOM 753 C CA . LEU A 1 100 ? -8.633 2.984 -1.746 1 97.75 100 LEU A CA 1
ATOM 754 C C . LEU A 1 100 ? -10.086 3.045 -2.215 1 97.75 100 LEU A C 1
ATOM 756 O O . LEU A 1 100 ? -10.539 4.074 -2.723 1 97.75 100 LEU A O 1
ATOM 760 N N . ARG A 1 101 ? -10.797 1.911 -2.057 1 96.88 101 ARG A N 1
ATOM 761 C CA . ARG A 1 101 ? -12.234 1.941 -2.336 1 96.88 101 ARG A CA 1
ATOM 762 C C . ARG A 1 101 ? -12.953 2.898 -1.394 1 96.88 101 ARG A C 1
ATOM 764 O O . ARG A 1 101 ? -12.672 2.93 -0.194 1 96.88 101 ARG A O 1
ATOM 771 N N . PRO A 1 102 ? -13.93 3.631 -1.916 1 96.88 102 PRO A N 1
ATOM 772 C CA . PRO A 1 102 ? -14.648 4.547 -1.031 1 96.88 102 PRO A CA 1
ATOM 773 C C . PRO A 1 102 ? -15.539 3.818 -0.029 1 96.88 102 PRO A C 1
ATOM 775 O O . PRO A 1 102 ? -16.312 2.932 -0.411 1 96.88 102 PRO A O 1
ATOM 778 N N . ALA A 1 103 ? -15.422 4.16 1.21 1 95.81 103 ALA A N 1
ATOM 779 C CA . ALA A 1 103 ? -16.375 3.725 2.227 1 95.81 103 ALA A CA 1
ATOM 780 C C . ALA A 1 103 ? -17.562 4.68 2.307 1 95.81 103 ALA A C 1
ATOM 782 O O . ALA A 1 103 ? -18.656 4.281 2.711 1 95.81 103 ALA A O 1
ATOM 783 N N . VAL A 1 104 ? -17.344 5.949 2.057 1 94.38 104 VAL A N 1
ATOM 784 C CA . VAL A 1 104 ? -18.359 6.996 2.02 1 94.38 104 VAL A CA 1
ATOM 785 C C . VAL A 1 104 ? -18.125 7.895 0.807 1 94.38 104 VAL A C 1
ATOM 787 O O . VAL A 1 104 ? -17 8.023 0.326 1 94.38 104 VAL A O 1
ATOM 790 N N . ASP A 1 105 ? -19.219 8.461 0.404 1 90.38 105 ASP A N 1
ATOM 791 C CA . ASP A 1 105 ? -19.125 9.344 -0.754 1 90.38 105 ASP A CA 1
ATOM 792 C C . ASP A 1 105 ? -18.938 10.797 -0.323 1 90.38 105 ASP A C 1
ATOM 794 O O . ASP A 1 105 ? -19.078 11.117 0.859 1 90.38 105 ASP A O 1
ATOM 798 N N . GLY A 1 106 ? -18.516 11.641 -1.279 1 88.25 106 GLY A N 1
ATOM 799 C CA . GLY A 1 106 ? -18.406 13.07 -1.036 1 88.25 106 GLY A CA 1
ATOM 800 C C . GL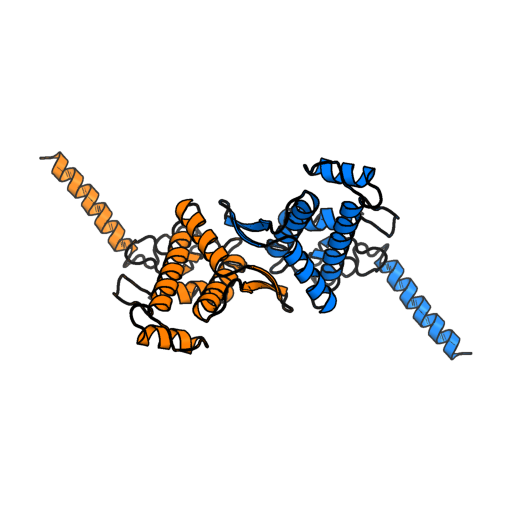Y A 1 106 ? -17.016 13.617 -1.286 1 88.25 106 GLY A C 1
ATOM 801 O O . GLY A 1 106 ? -16.031 12.867 -1.243 1 88.25 106 GLY A O 1
ATOM 802 N N . PRO A 1 107 ? -16.922 14.859 -1.487 1 86.75 107 PRO A N 1
ATOM 803 C CA . PRO A 1 107 ? -15.664 15.484 -1.871 1 86.75 107 PRO A CA 1
ATOM 804 C C . PRO A 1 107 ? -14.609 15.414 -0.767 1 86.75 107 PRO A C 1
ATOM 806 O O . PRO A 1 107 ? -13.43 15.219 -1.049 1 86.75 107 PRO A O 1
ATOM 809 N N . VAL A 1 108 ? -15.055 15.57 0.469 1 90 108 VAL A N 1
ATOM 810 C CA . VAL A 1 108 ? -14.125 15.547 1.592 1 90 108 VAL A CA 1
ATOM 811 C C . VAL A 1 108 ? -13.477 14.172 1.697 1 90 108 VAL A C 1
ATOM 813 O O . VAL A 1 108 ? -12.25 14.062 1.792 1 90 108 VAL A O 1
ATOM 816 N N . ALA A 1 109 ? -14.336 13.156 1.624 1 94.38 109 ALA A N 1
ATOM 817 C CA . ALA A 1 109 ? -13.828 11.789 1.703 1 94.38 109 ALA A CA 1
ATOM 818 C C . ALA A 1 109 ? -12.883 11.484 0.543 1 94.38 109 ALA A C 1
ATOM 820 O O . ALA A 1 109 ? -11.883 10.789 0.715 1 94.38 109 ALA A O 1
ATOM 821 N N . GLU A 1 110 ? -13.188 12.023 -0.556 1 93.81 110 GLU A N 1
ATOM 822 C CA . GLU A 1 110 ? -12.359 11.797 -1.736 1 93.81 110 GLU A CA 1
ATOM 823 C C . GLU A 1 110 ? -10.977 12.422 -1.572 1 93.81 110 GLU A C 1
ATOM 825 O O . GLU A 1 110 ? -9.961 11.805 -1.894 1 93.81 110 GLU A O 1
ATOM 830 N N . ILE A 1 111 ? -10.914 13.586 -1.087 1 93.5 111 ILE A N 1
ATOM 831 C CA . ILE A 1 111 ? -9.648 14.273 -0.868 1 93.5 111 ILE A CA 1
ATOM 832 C C . ILE A 1 111 ? -8.82 13.516 0.164 1 93.5 111 ILE A C 1
ATOM 834 O O . ILE A 1 111 ? -7.625 13.289 -0.038 1 93.5 111 ILE A O 1
ATOM 838 N N . VAL A 1 112 ? -9.492 13.219 1.187 1 96.19 112 VAL A N 1
ATOM 839 C CA . VAL A 1 112 ? -8.805 12.523 2.27 1 96.19 112 VAL A CA 1
ATOM 840 C C . VAL A 1 112 ? -8.266 11.188 1.77 1 96.19 112 VAL A C 1
ATOM 842 O O . VAL A 1 112 ? -7.125 10.82 2.062 1 96.19 112 VAL A O 1
ATOM 845 N N . ARG A 1 113 ? -9.023 10.477 0.947 1 96.88 113 ARG A N 1
ATOM 846 C CA . ARG A 1 113 ? -8.562 9.211 0.389 1 96.88 113 ARG A CA 1
ATOM 847 C C . ARG A 1 113 ? -7.34 9.414 -0.497 1 96.88 113 ARG A C 1
ATOM 849 O O . ARG A 1 113 ? -6.406 8.609 -0.471 1 96.88 113 ARG A O 1
ATOM 856 N N . THR A 1 114 ? -7.359 10.484 -1.257 1 95.25 114 THR A N 1
ATOM 857 C CA . THR A 1 114 ? -6.227 10.789 -2.121 1 95.25 114 THR A CA 1
ATOM 858 C C . THR A 1 114 ? -4.957 10.992 -1.297 1 95.25 114 THR A C 1
ATOM 860 O O . THR A 1 114 ? -3.895 10.469 -1.65 1 95.25 114 THR A O 1
ATOM 863 N N . VAL A 1 115 ? -5.086 11.672 -0.217 1 96.88 115 VAL A N 1
ATOM 864 C CA . VAL A 1 115 ? -3.967 11.938 0.683 1 96.88 115 VAL A CA 1
ATOM 865 C C . VAL A 1 115 ? -3.49 10.625 1.309 1 96.88 115 VAL A C 1
ATOM 867 O O . VAL A 1 115 ? -2.291 10.336 1.318 1 96.88 115 VAL A O 1
ATOM 870 N N . LEU A 1 116 ? -4.43 9.844 1.737 1 97.88 116 LEU A N 1
ATOM 871 C CA . LEU A 1 116 ? -4.109 8.594 2.412 1 97.88 116 LEU A CA 1
ATOM 872 C C . LEU A 1 116 ? -3.484 7.594 1.441 1 97.88 116 LEU A C 1
ATOM 874 O O . LEU A 1 116 ? -2.592 6.832 1.817 1 97.88 116 LEU A O 1
ATOM 878 N N . GLU A 1 117 ? -3.945 7.582 0.203 1 96.75 117 GLU A N 1
ATOM 879 C CA . GLU A 1 117 ? -3.344 6.723 -0.814 1 96.75 117 GLU A CA 1
ATOM 880 C C . GLU A 1 117 ? -1.867 7.055 -1.011 1 96.75 117 GLU A C 1
ATOM 882 O O . GLU A 1 117 ? -1.021 6.156 -1.022 1 96.75 117 GLU A O 1
ATOM 887 N N . ALA A 1 118 ? -1.58 8.312 -1.127 1 95.12 118 ALA A N 1
ATOM 888 C CA . ALA A 1 118 ? -0.193 8.742 -1.278 1 95.12 118 ALA A CA 1
ATOM 889 C C . ALA A 1 118 ? 0.637 8.359 -0.056 1 95.12 118 ALA A C 1
ATOM 891 O O . ALA A 1 118 ? 1.765 7.879 -0.189 1 95.12 118 ALA A O 1
ATOM 892 N N . LEU A 1 119 ? 0.087 8.562 1.116 1 96.25 119 LEU A N 1
ATOM 893 C CA . LEU A 1 119 ? 0.779 8.234 2.359 1 96.25 119 LEU A CA 1
ATOM 894 C C . LEU A 1 119 ? 1.059 6.742 2.453 1 96.25 119 LEU A C 1
ATOM 896 O O . LEU A 1 119 ? 2.189 6.332 2.725 1 96.25 119 LEU A O 1
ATOM 900 N N . LEU A 1 120 ? 0.059 5.945 2.139 1 95.44 120 LEU A N 1
ATOM 901 C CA . LEU A 1 120 ? 0.163 4.496 2.283 1 95.44 120 LEU A CA 1
ATOM 902 C C . LEU A 1 120 ? 1.086 3.908 1.222 1 95.44 120 LEU A C 1
ATOM 904 O O . LEU A 1 120 ? 1.83 2.965 1.493 1 95.44 120 LEU A O 1
ATOM 908 N N . ARG A 1 121 ? 1.066 4.508 0.096 1 91.62 121 ARG A N 1
ATOM 909 C CA . ARG A 1 121 ? 1.863 3.988 -1.011 1 91.62 121 ARG A CA 1
ATOM 910 C C . ARG A 1 121 ? 3.326 4.398 -0.873 1 91.62 121 ARG A C 1
ATOM 912 O O . ARG A 1 121 ? 4.227 3.592 -1.106 1 91.62 121 ARG A O 1
ATOM 919 N N . ASP A 1 122 ? 3.49 5.66 -0.444 1 90.88 122 ASP A N 1
ATOM 920 C CA . ASP A 1 122 ? 4.82 6.219 -0.663 1 90.88 122 ASP A CA 1
ATOM 921 C C . ASP A 1 122 ? 5.383 6.816 0.624 1 90.88 122 ASP A C 1
ATOM 923 O O . ASP A 1 122 ? 6.582 7.098 0.712 1 90.88 122 ASP A O 1
ATOM 927 N N . GLY A 1 123 ? 4.527 6.961 1.559 1 92.44 123 GLY A N 1
ATOM 928 C CA . GLY A 1 123 ? 4.941 7.754 2.705 1 92.44 123 GLY A CA 1
ATOM 929 C C . GLY A 1 123 ? 5.168 6.922 3.953 1 92.44 123 GLY A C 1
ATOM 930 O O . GLY A 1 123 ? 5.582 7.445 4.988 1 92.44 123 GLY A O 1
ATOM 931 N N . LEU A 1 124 ? 4.898 5.602 3.904 1 91.25 124 LEU A N 1
ATOM 932 C CA . LEU A 1 124 ? 4.996 4.781 5.105 1 91.25 124 LEU A CA 1
ATOM 933 C C . LEU A 1 124 ? 6.359 4.102 5.191 1 91.25 124 LEU A C 1
ATOM 935 O O . LEU A 1 124 ? 6.996 4.105 6.246 1 91.25 124 LEU A O 1
ATOM 939 N N . THR A 1 125 ? 6.707 3.471 4.086 1 80.69 125 THR A N 1
ATOM 940 C CA . THR A 1 125 ? 7.938 2.686 4.086 1 80.69 125 THR A CA 1
ATOM 941 C C . THR A 1 125 ? 8.852 3.111 2.943 1 80.69 125 THR A C 1
ATOM 943 O O . THR A 1 125 ? 8.477 3.941 2.115 1 80.69 125 THR A O 1
ATOM 946 N N . GLY A 1 126 ? 10.07 2.607 3.064 1 77.94 126 GLY A N 1
ATOM 947 C CA . GLY A 1 126 ? 11.016 2.885 1.992 1 77.94 126 GLY A CA 1
ATOM 948 C C . GLY A 1 126 ? 11.82 4.152 2.219 1 77.94 126 GLY A C 1
ATOM 949 O O . GLY A 1 126 ? 11.953 4.613 3.354 1 77.94 126 GLY A O 1
ATOM 950 N N . ARG A 1 127 ? 12.297 4.68 1.113 1 76.44 127 ARG A N 1
ATOM 951 C CA . ARG A 1 127 ? 13.297 5.738 1.18 1 76.44 127 ARG A CA 1
ATOM 952 C C . ARG A 1 127 ? 12.672 7.055 1.634 1 76.44 127 ARG A C 1
ATOM 954 O O . ARG A 1 127 ? 13.352 7.902 2.215 1 76.44 127 ARG A O 1
ATOM 961 N N . HIS A 1 128 ? 11.359 7.125 1.399 1 81.81 128 HIS A N 1
ATOM 962 C CA . HIS A 1 128 ? 10.734 8.414 1.685 1 81.81 128 HIS A CA 1
ATOM 963 C C . HIS A 1 128 ? 10.164 8.453 3.098 1 81.81 128 HIS A C 1
ATOM 965 O O . HIS A 1 128 ? 9.953 9.523 3.66 1 81.81 128 HIS A O 1
ATOM 971 N N . ALA A 1 129 ? 9.875 7.273 3.691 1 80.19 129 ALA A N 1
ATOM 972 C CA . ALA A 1 129 ? 9.141 7.176 4.949 1 80.19 129 ALA A CA 1
ATOM 973 C C . ALA A 1 129 ? 9.836 7.961 6.055 1 80.19 129 ALA A C 1
ATOM 975 O O . ALA A 1 129 ? 9.188 8.672 6.824 1 80.19 129 ALA A O 1
ATOM 976 N N . ALA A 1 130 ? 11.133 7.977 6.09 1 80.69 130 ALA A N 1
ATOM 977 C CA . ALA A 1 130 ? 11.852 8.633 7.18 1 80.69 130 ALA A CA 1
ATOM 978 C C . ALA A 1 130 ? 12.078 10.109 6.879 1 80.69 130 ALA A C 1
ATOM 980 O O . ALA A 1 130 ? 12.5 10.867 7.75 1 80.69 130 ALA A O 1
ATOM 981 N N . ARG A 1 131 ? 11.641 10.453 5.672 1 93.06 131 ARG A N 1
ATOM 982 C CA . ARG A 1 131 ? 12.039 11.789 5.254 1 93.06 131 ARG A CA 1
ATOM 983 C C . ARG A 1 131 ? 10.836 12.727 5.191 1 93.06 131 ARG A C 1
ATOM 985 O O . ARG A 1 131 ? 10.992 13.953 5.215 1 93.06 131 ARG A O 1
ATOM 992 N N . LEU A 1 132 ? 9.648 12.18 4.977 1 94.94 132 LEU A N 1
ATOM 993 C CA . LEU A 1 132 ? 8.453 13.008 5.074 1 94.94 132 LEU A CA 1
ATOM 994 C C . LEU A 1 132 ? 8.078 13.242 6.535 1 94.94 132 LEU A C 1
ATOM 996 O O . LEU A 1 132 ? 7.668 12.305 7.23 1 94.94 132 LEU A O 1
ATOM 1000 N N . LYS A 1 133 ? 8.188 14.477 6.965 1 94.38 133 LYS A N 1
ATOM 1001 C CA . LYS A 1 133 ? 8 14.781 8.383 1 94.38 133 LYS A CA 1
ATOM 1002 C C . LYS A 1 133 ? 7.109 16.016 8.562 1 94.38 133 LYS A C 1
ATOM 1004 O O . LYS A 1 133 ? 6.93 16.797 7.629 1 94.38 133 LYS A O 1
ATOM 1009 N N . ALA A 1 134 ? 6.559 16.094 9.734 1 94.94 134 ALA A N 1
ATOM 1010 C CA . ALA A 1 134 ? 5.969 17.359 10.172 1 94.94 134 ALA A CA 1
ATOM 1011 C C . ALA A 1 134 ? 6.836 18.016 11.242 1 94.94 134 ALA A C 1
ATOM 1013 O O . ALA A 1 134 ? 7.422 17.344 12.086 1 94.94 134 ALA A O 1
ATOM 1014 N N . CYS A 1 135 ? 6.98 19.312 11.086 1 94.25 135 CYS A N 1
ATOM 1015 C CA . CYS A 1 135 ? 7.742 20.109 12.039 1 94.25 135 CYS A CA 1
ATOM 1016 C C . CYS A 1 135 ? 7.344 19.766 13.469 1 94.25 135 CYS A C 1
ATOM 1018 O O . CYS A 1 135 ? 6.156 19.719 13.789 1 94.25 135 CYS A O 1
ATOM 1020 N N . ALA A 1 136 ? 8.297 19.625 14.344 1 91.62 136 ALA A N 1
ATOM 1021 C CA . ALA A 1 136 ? 8.07 19.188 15.711 1 91.62 136 ALA A CA 1
ATOM 1022 C C . ALA A 1 136 ? 7.547 20.328 16.578 1 91.62 136 ALA A C 1
ATOM 1024 O O . ALA A 1 136 ? 7.078 20.109 17.703 1 91.62 136 ALA A O 1
ATOM 1025 N N . ALA A 1 137 ? 7.684 21.531 16.078 1 89.31 137 ALA A N 1
ATOM 1026 C CA . ALA A 1 137 ? 7.125 22.656 16.812 1 89.31 137 ALA A CA 1
ATOM 1027 C C . ALA A 1 137 ? 5.602 22.594 16.828 1 89.31 137 ALA A C 1
ATOM 1029 O O . ALA A 1 137 ? 4.961 22.594 15.781 1 89.31 137 ALA A O 1
ATOM 1030 N N . PRO A 1 138 ? 4.977 22.578 17.984 1 85.56 138 PRO A N 1
ATOM 1031 C CA . PRO A 1 138 ? 3.523 22.406 18.078 1 85.56 138 PRO A CA 1
ATOM 1032 C C . PRO A 1 138 ? 2.75 23.5 17.359 1 85.56 138 PRO A C 1
ATOM 1034 O O . PRO A 1 138 ? 1.635 23.28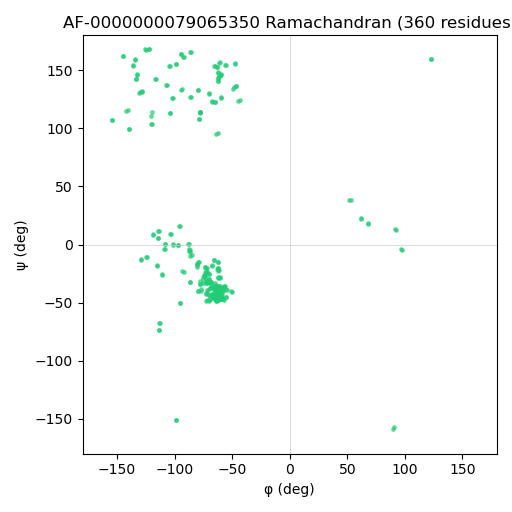1 16.891 1 85.56 138 PRO A O 1
ATOM 1037 N N . GLU A 1 139 ? 3.344 24.656 17.297 1 84.44 139 GLU A N 1
ATOM 1038 C CA . GLU A 1 139 ? 2.656 25.797 16.688 1 84.44 139 GLU A CA 1
ATOM 1039 C C . GLU A 1 139 ? 2.867 25.828 15.18 1 84.44 139 GLU A C 1
ATOM 1041 O O . GLU A 1 139 ? 2.299 26.672 14.492 1 84.44 139 GLU A O 1
ATOM 1046 N N . CYS A 1 140 ? 3.643 25.031 14.594 1 90.88 140 CYS A N 1
ATOM 1047 C CA . CYS A 1 140 ? 3.969 25.047 13.172 1 90.88 140 CYS A CA 1
ATOM 1048 C C . CYS A 1 140 ? 3.432 23.797 12.477 1 90.88 140 CYS A C 1
ATOM 1050 O O . CYS A 1 140 ? 2.41 23.859 11.789 1 90.88 140 CYS A O 1
ATOM 1052 N N . ARG A 1 141 ? 3.938 22.641 12.602 1 91.94 141 ARG A N 1
ATOM 1053 C CA . ARG A 1 141 ? 3.582 21.312 12.094 1 91.94 141 ARG A CA 1
ATOM 1054 C C . ARG A 1 141 ? 3.641 21.297 10.57 1 91.94 141 ARG A C 1
ATOM 1056 O O . ARG A 1 141 ? 2.998 20.453 9.93 1 91.94 141 ARG A O 1
ATOM 1063 N N . TRP A 1 142 ? 4.438 22.266 9.984 1 93.69 142 TRP A N 1
ATOM 1064 C CA . TRP A 1 142 ? 4.637 22.266 8.539 1 93.69 142 TRP A CA 1
ATOM 1065 C C . TRP A 1 142 ? 5.273 20.953 8.07 1 93.69 142 TRP A C 1
ATOM 1067 O O . TRP A 1 142 ? 6.27 20.5 8.648 1 93.69 142 TRP A O 1
ATOM 1077 N N . VAL A 1 143 ? 4.617 20.344 7.109 1 95.5 143 VAL A N 1
ATOM 1078 C CA . VAL A 1 143 ? 5.152 19.109 6.559 1 95.5 143 VAL A CA 1
ATOM 1079 C C . VAL A 1 143 ? 6.266 19.422 5.562 1 95.5 143 VAL A C 1
ATOM 1081 O O . VAL A 1 143 ? 6.117 20.297 4.711 1 95.5 143 VAL A O 1
ATOM 1084 N N . PHE A 1 144 ? 7.359 18.75 5.672 1 94.31 144 PHE A N 1
ATOM 1085 C CA . PHE A 1 144 ? 8.531 18.969 4.828 1 94.31 144 PHE A CA 1
ATOM 1086 C C . PHE A 1 144 ? 9.242 17.656 4.535 1 94.31 144 PHE A C 1
ATOM 1088 O O . PHE A 1 144 ? 8.945 16.641 5.156 1 94.31 144 PHE A O 1
ATOM 1095 N N . TYR A 1 145 ? 10.039 17.688 3.535 1 95 145 TYR A N 1
ATOM 1096 C CA . TYR A 1 145 ? 10.859 16.531 3.145 1 95 145 TYR A CA 1
ATOM 1097 C C . TYR A 1 145 ? 12.305 16.734 3.559 1 95 145 TYR A C 1
ATOM 1099 O O . TYR A 1 145 ? 12.992 17.625 3.029 1 95 145 TYR A O 1
ATOM 1107 N N . ASP A 1 146 ? 12.734 15.922 4.488 1 92.94 146 ASP A N 1
ATOM 1108 C CA . ASP A 1 146 ? 14.078 16.031 5.062 1 92.94 146 ASP A CA 1
ATOM 1109 C C . ASP A 1 146 ? 15.125 15.422 4.129 1 92.94 146 ASP A C 1
ATOM 1111 O O . ASP A 1 146 ? 15.258 14.195 4.051 1 92.94 146 ASP A O 1
ATOM 1115 N N . ARG A 1 147 ? 15.898 16.25 3.529 1 90.38 147 ARG A N 1
ATOM 1116 C CA . ARG A 1 147 ? 16.875 15.781 2.545 1 90.38 147 ARG A CA 1
ATOM 1117 C C . ARG A 1 147 ? 18.25 15.625 3.176 1 90.38 147 ARG A C 1
ATOM 1119 O O . ARG A 1 147 ? 19.219 15.281 2.492 1 90.38 147 ARG A O 1
ATOM 1126 N N . ALA A 1 148 ? 18.297 15.93 4.434 1 87.69 148 ALA A N 1
ATOM 1127 C CA . ALA A 1 148 ? 19.562 15.727 5.113 1 87.69 148 ALA A CA 1
ATOM 1128 C C . ALA A 1 148 ? 19.984 14.258 5.051 1 87.69 148 ALA A C 1
ATOM 1130 O O . ALA A 1 148 ? 19.156 13.359 5.109 1 87.69 148 ALA A O 1
ATOM 1131 N N . PRO A 1 149 ? 21.281 13.977 4.977 1 86.44 149 PRO A N 1
ATOM 1132 C CA . PRO A 1 149 ? 21.766 12.602 4.922 1 86.44 149 PRO A CA 1
ATOM 1133 C C . PRO A 1 149 ? 21.344 11.766 6.129 1 86.44 149 PRO A C 1
ATOM 1135 O O . PRO A 1 149 ? 21 10.594 5.984 1 86.44 149 PRO A O 1
ATOM 1138 N N . SER A 1 150 ? 21.328 12.383 7.301 1 85.69 150 SER A N 1
ATOM 1139 C CA . SER A 1 150 ? 21 11.664 8.523 1 85.69 150 SER A CA 1
ATOM 1140 C C . SER A 1 150 ? 19.5 11.492 8.688 1 85.69 150 SER A C 1
ATOM 1142 O O . SER A 1 150 ? 19.031 10.648 9.461 1 85.69 150 SER A O 1
ATOM 1144 N N . SER A 1 151 ? 18.719 12.289 8.008 1 87.06 151 SER A N 1
ATOM 1145 C CA . SER A 1 151 ? 17.25 12.305 8.078 1 87.06 151 SER A CA 1
ATOM 1146 C C . SER A 1 151 ? 16.781 12.438 9.523 1 87.06 151 SER A C 1
ATOM 1148 O O . SER A 1 151 ? 15.844 11.742 9.938 1 87.06 151 SER A O 1
ATOM 1150 N N . ASN A 1 152 ? 17.406 13.172 10.297 1 87.44 152 ASN A N 1
ATOM 1151 C CA . ASN A 1 152 ? 17.016 13.32 11.695 1 87.44 152 ASN A CA 1
ATOM 1152 C C . ASN A 1 152 ? 16.531 14.734 12 1 87.44 152 ASN A C 1
ATOM 1154 O O . ASN A 1 152 ? 16.391 15.109 13.164 1 87.44 152 ASN A O 1
ATOM 1158 N N . GLY A 1 153 ? 16.344 15.43 10.961 1 89.19 153 GLY A N 1
ATOM 1159 C CA . GLY A 1 153 ? 15.828 16.781 11.164 1 89.19 153 GLY A CA 1
ATOM 1160 C C . GLY A 1 153 ? 14.461 16.812 11.812 1 89.19 153 GLY A C 1
ATOM 1161 O O . GLY A 1 153 ? 13.609 15.969 11.508 1 89.19 153 GLY A O 1
ATOM 1162 N N . LEU A 1 154 ? 14.281 17.828 12.672 1 90.19 154 LEU A N 1
ATOM 1163 C CA . LEU A 1 154 ? 13.023 17.891 13.406 1 90.19 154 LEU A CA 1
ATOM 1164 C C . LEU A 1 154 ? 12.227 19.125 13.008 1 90.19 154 LEU A C 1
ATOM 1166 O O . LEU A 1 154 ? 11.016 19.188 13.242 1 90.19 154 LEU A O 1
ATOM 1170 N N . TRP A 1 155 ? 12.977 20.062 12.398 1 90.88 155 TRP A N 1
ATOM 1171 C CA . TRP A 1 155 ? 12.367 21.359 12.156 1 90.88 155 TRP A CA 1
ATOM 1172 C C . TRP A 1 155 ? 12.25 21.641 10.656 1 90.88 155 TRP A C 1
ATOM 1174 O O . TRP A 1 155 ? 13.172 21.344 9.898 1 90.88 155 TRP A O 1
ATOM 1184 N N . CYS A 1 156 ? 11.18 22.266 10.281 1 92.31 156 CYS A N 1
ATOM 1185 C CA . CYS A 1 156 ? 10.977 22.625 8.883 1 92.31 156 CYS A CA 1
ATOM 1186 C C . CYS A 1 156 ? 11.883 23.797 8.492 1 92.31 156 CYS A C 1
ATOM 1188 O O . CYS A 1 156 ? 12.234 23.938 7.316 1 92.31 156 CYS A O 1
ATOM 1190 N N . ASP A 1 157 ? 12.086 24.609 9.461 1 89.44 157 ASP A N 1
ATOM 1191 C CA . ASP A 1 157 ? 12.984 25.75 9.297 1 89.44 157 ASP A CA 1
ATOM 1192 C C . ASP A 1 157 ? 13.812 25.969 10.562 1 89.44 157 ASP A C 1
ATOM 1194 O O . ASP A 1 157 ? 13.281 26.422 11.586 1 89.44 157 ASP A O 1
ATOM 1198 N N . MET A 1 158 ? 15.062 25.812 10.469 1 88.06 158 MET A N 1
ATOM 1199 C CA . MET A 1 158 ? 15.93 25.875 11.641 1 88.06 158 MET A CA 1
ATOM 1200 C C . MET A 1 158 ? 16.016 27.312 12.156 1 88.06 158 MET A C 1
ATOM 1202 O O . MET A 1 158 ? 16.188 27.531 13.359 1 88.06 158 MET A O 1
ATOM 1206 N N . ASP A 1 159 ? 15.883 28.219 11.219 1 88.69 159 ASP A N 1
ATOM 1207 C CA . ASP A 1 159 ? 16.062 29.609 11.609 1 88.69 159 ASP A CA 1
ATOM 1208 C C . ASP A 1 159 ? 14.797 30.156 12.266 1 88.69 159 ASP A C 1
ATOM 1210 O O . ASP A 1 159 ? 14.828 31.219 12.906 1 88.69 159 ASP A O 1
ATOM 1214 N N . VAL A 1 160 ? 13.75 29.484 12.07 1 89.38 160 VAL A N 1
ATOM 1215 C CA . VAL A 1 160 ? 12.508 29.953 12.664 1 89.38 160 VAL A CA 1
ATOM 1216 C C . VAL A 1 160 ? 12.039 28.984 13.734 1 89.38 160 VAL A C 1
ATOM 1218 O O . VAL A 1 160 ? 12.164 29.25 14.93 1 89.38 160 VAL A O 1
ATOM 1221 N N . CYS A 1 161 ? 11.648 27.828 13.398 1 90.69 161 CYS A N 1
ATOM 1222 C CA . CYS A 1 161 ? 11.109 26.844 14.328 1 90.69 161 CYS A CA 1
ATOM 1223 C C . CYS A 1 161 ? 12.203 26.297 15.242 1 90.69 161 CYS A C 1
ATOM 1225 O O . CYS A 1 161 ? 11.992 26.156 16.453 1 90.69 161 CYS A O 1
ATOM 1227 N N . GLY A 1 162 ? 13.367 26.016 14.648 1 88.69 162 GLY A N 1
ATOM 1228 C CA . GLY A 1 162 ? 14.484 25.547 15.453 1 88.69 162 GLY A CA 1
ATOM 1229 C C . GLY A 1 162 ? 14.945 26.578 16.469 1 88.69 162 GLY A C 1
ATOM 1230 O O . GLY A 1 162 ? 15.18 26.25 17.641 1 88.69 162 GLY A O 1
ATOM 1231 N N . ALA A 1 163 ? 15.055 27.781 16.031 1 87.81 163 ALA A N 1
ATOM 1232 C CA . ALA A 1 163 ? 15.492 28.875 16.891 1 87.81 163 ALA A CA 1
ATOM 1233 C C . ALA A 1 163 ? 14.531 29.078 18.047 1 87.81 163 ALA A C 1
ATOM 1235 O O . ALA A 1 163 ? 14.953 29.312 19.188 1 87.81 163 ALA A O 1
ATOM 1236 N N . ARG A 1 164 ? 13.312 29.031 17.734 1 85.62 164 ARG A N 1
ATOM 1237 C CA . ARG A 1 164 ? 12.297 29.203 18.766 1 85.62 164 ARG A CA 1
ATOM 1238 C C . ARG A 1 164 ? 12.422 28.125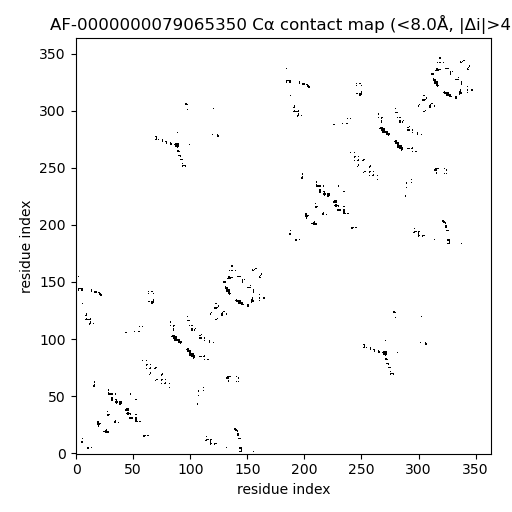 19.844 1 85.62 164 ARG A C 1
ATOM 1240 O O . ARG A 1 164 ? 12.281 28.406 21.031 1 85.62 164 ARG A O 1
ATOM 1247 N N . HIS A 1 165 ? 12.594 26.906 19.438 1 86.94 165 HIS A N 1
ATOM 1248 C CA . HIS A 1 165 ? 12.781 25.812 20.375 1 86.94 165 HIS A CA 1
ATOM 1249 C C . HIS A 1 165 ? 14.023 26.031 21.234 1 86.94 165 HIS A C 1
ATOM 1251 O O . HIS A 1 165 ? 13.992 25.844 22.453 1 86.94 165 HIS A O 1
ATOM 1257 N N . LYS A 1 166 ? 15.07 26.375 20.578 1 86.81 166 LYS A N 1
ATOM 1258 C CA . LYS A 1 166 ? 16.312 26.625 21.281 1 86.81 166 LYS A CA 1
ATOM 1259 C C . LYS A 1 166 ? 16.156 27.75 22.312 1 86.81 166 LYS A C 1
ATOM 1261 O O . LYS A 1 166 ? 16.656 27.641 23.438 1 86.81 166 LYS A O 1
ATOM 1266 N N . MET A 1 167 ? 15.531 28.766 21.984 1 86.62 167 MET A N 1
ATOM 1267 C CA . MET A 1 167 ? 15.281 29.891 22.891 1 86.62 167 MET A CA 1
ATOM 1268 C C . MET A 1 167 ? 14.422 29.469 24.078 1 86.62 167 MET A C 1
ATOM 1270 O O . MET A 1 167 ? 14.711 29.828 25.219 1 86.62 167 MET A O 1
ATOM 1274 N N . ARG A 1 168 ? 13.438 28.75 23.766 1 83.81 168 ARG A N 1
ATOM 1275 C CA . ARG A 1 168 ? 12.57 28.25 24.828 1 83.81 168 ARG A CA 1
ATOM 1276 C C . ARG A 1 168 ? 13.336 27.328 25.766 1 83.81 168 ARG A C 1
ATOM 1278 O O . ARG A 1 168 ? 13.18 27.406 27 1 83.81 168 ARG A O 1
ATOM 1285 N N . ALA A 1 169 ? 14.094 26.453 25.172 1 83.31 169 ALA A N 1
ATOM 1286 C CA . ALA A 1 169 ? 14.898 25.531 25.969 1 83.31 169 ALA A CA 1
ATOM 1287 C C . ALA A 1 169 ? 15.898 26.297 26.844 1 83.31 169 ALA A C 1
ATOM 1289 O O . ALA A 1 169 ? 16.109 25.938 28 1 83.31 169 ALA A O 1
ATOM 1290 N N . TYR A 1 170 ? 16.453 27.266 26.328 1 85.44 170 TYR A N 1
ATOM 1291 C CA . TYR A 1 170 ? 17.391 28.109 27.062 1 85.44 170 TYR A CA 1
ATOM 1292 C C . TYR A 1 170 ? 16.703 28.828 28.219 1 85.44 170 TYR A C 1
ATOM 1294 O O . TYR A 1 170 ? 17.219 28.844 29.344 1 85.44 170 TYR A O 1
ATOM 1302 N N . ARG A 1 171 ? 15.609 29.391 27.953 1 85.56 171 ARG A N 1
ATOM 1303 C CA . ARG A 1 171 ? 14.852 30.109 28.984 1 85.56 171 ARG A CA 1
ATOM 1304 C C . ARG A 1 171 ? 14.438 29.156 30.109 1 85.56 171 ARG A C 1
ATOM 1306 O O . ARG A 1 171 ? 14.484 29.531 31.281 1 85.56 171 ARG A O 1
ATOM 1313 N N . ALA A 1 172 ? 14.039 27.984 29.688 1 81.81 172 ALA A N 1
ATOM 1314 C CA . ALA A 1 172 ? 13.625 27 30.688 1 81.81 172 ALA A CA 1
ATOM 1315 C C . ALA A 1 172 ? 14.805 26.594 31.578 1 81.81 172 ALA A C 1
ATOM 1317 O O . ALA A 1 172 ? 14.633 26.391 32.781 1 81.81 172 ALA A O 1
ATOM 1318 N N . ARG A 1 173 ? 15.969 26.547 31 1 79.56 173 ARG A N 1
ATOM 1319 C CA . ARG A 1 173 ? 17.172 26.203 31.734 1 79.56 173 ARG A CA 1
ATOM 1320 C C . ARG A 1 173 ? 17.609 27.344 32.656 1 79.56 173 ARG A C 1
ATOM 1322 O O . ARG A 1 173 ? 17.984 27.125 33.781 1 79.56 173 ARG A O 1
ATOM 1329 N N . THR A 1 174 ? 17.531 28.516 32.156 1 79.06 174 THR A N 1
ATOM 1330 C CA . THR A 1 174 ? 17.969 29.672 32.906 1 79.06 174 THR A CA 1
ATOM 1331 C C . THR A 1 174 ? 16.922 30.047 33.969 1 79.06 174 THR A C 1
ATOM 1333 O O . THR A 1 174 ? 17.266 30.5 35.062 1 79.06 174 THR A O 1
ATOM 1336 N N . GLY A 1 175 ? 15.75 29.922 33.531 1 72.44 175 GLY A N 1
ATOM 1337 C CA . GLY A 1 175 ? 14.719 30.125 34.531 1 72.44 175 GLY A CA 1
ATOM 1338 C C . GLY A 1 175 ? 14.781 29.125 35.688 1 72.44 175 GLY A C 1
ATOM 1339 O O . GLY A 1 175 ? 14.562 29.484 36.844 1 72.44 175 GLY A O 1
ATOM 1340 N N . ALA A 1 176 ? 15.078 27.906 35.438 1 69.94 176 ALA A N 1
ATOM 1341 C CA . ALA A 1 176 ? 15.266 26.859 36.438 1 69.94 176 ALA A CA 1
ATOM 1342 C C . ALA A 1 176 ? 16.5 27.156 37.312 1 69.94 176 ALA A C 1
ATOM 1344 O O . ALA A 1 176 ? 16.5 26.875 38.5 1 69.94 176 ALA A O 1
ATOM 1345 N N . ALA A 1 177 ? 17.5 27.688 36.719 1 65.56 177 ALA A N 1
ATOM 1346 C CA . ALA A 1 177 ? 18.703 28.016 37.469 1 65.56 177 ALA A CA 1
ATOM 1347 C C . ALA A 1 177 ? 18.453 29.203 38.406 1 65.56 177 ALA A C 1
ATOM 1349 O O . ALA A 1 177 ? 18.953 29.234 39.531 1 65.56 177 ALA A O 1
ATOM 1350 N N . ALA A 1 178 ? 17.703 30.203 38 1 68.81 178 ALA A N 1
ATOM 1351 C CA . ALA A 1 178 ? 17.391 31.375 38.812 1 68.81 178 ALA A CA 1
ATOM 1352 C C . ALA A 1 178 ? 16.484 31 40 1 68.81 178 ALA A C 1
ATOM 1354 O O . ALA A 1 178 ? 16.625 31.531 41.094 1 68.81 178 ALA A O 1
ATOM 1355 N N . ARG A 1 179 ? 15.672 29.984 39.625 1 66.69 179 ARG A N 1
ATOM 1356 C CA . ARG A 1 179 ? 14.805 29.531 40.719 1 66.69 179 ARG A CA 1
ATOM 1357 C C . ARG A 1 179 ? 15.586 28.734 41.75 1 66.69 179 ARG A C 1
ATOM 1359 O O . ARG A 1 179 ? 15.172 28.625 42.906 1 66.69 179 ARG A O 1
ATOM 1366 N N . LYS A 1 180 ? 16.594 28.156 41.281 1 69.75 180 LYS A N 1
ATOM 1367 C CA . LYS A 1 180 ? 17.391 27.375 42.219 1 69.75 180 LYS A CA 1
ATOM 1368 C C . LYS A 1 180 ? 18.234 28.266 43.125 1 69.75 180 LYS A C 1
ATOM 1370 O O . LYS A 1 180 ? 18.656 27.859 44.188 1 69.75 180 LYS A O 1
ATOM 1375 N N . ASP A 1 181 ? 18.547 29.375 42.625 1 72.31 181 ASP A N 1
ATOM 1376 C CA . ASP A 1 181 ? 19.391 30.312 43.375 1 72.31 181 ASP A CA 1
ATOM 1377 C C . ASP A 1 181 ? 18.531 31.188 44.281 1 72.31 181 ASP A C 1
ATOM 1379 O O . ASP A 1 181 ? 19.062 31.953 45.094 1 72.31 181 ASP A O 1
ATOM 1383 N N . THR A 1 182 ? 17.219 31.172 44.156 1 51.12 182 THR A N 1
ATOM 1384 C CA . THR A 1 182 ? 16.422 31.891 45.125 1 51.12 182 THR A CA 1
ATOM 1385 C C . THR A 1 182 ? 15.883 30.938 46.219 1 51.12 182 THR A C 1
ATOM 1387 O O . THR A 1 182 ? 15.625 29.766 45.938 1 51.12 182 THR A O 1
ATOM 1390 N N . MET B 1 1 ? 17.859 -26.109 -10.93 1 40.94 1 MET B N 1
ATOM 1391 C CA . MET B 1 1 ? 18.469 -24.812 -10.609 1 40.94 1 MET B CA 1
ATOM 1392 C C . MET B 1 1 ? 17.5 -23.938 -9.82 1 40.94 1 MET B C 1
ATOM 1394 O O . MET B 1 1 ? 16.438 -23.578 -10.32 1 40.94 1 MET B O 1
ATOM 1398 N N . ARG B 1 2 ? 17.516 -24.109 -8.555 1 53.44 2 ARG B N 1
ATOM 1399 C CA . ARG B 1 2 ? 16.609 -23.391 -7.664 1 53.44 2 ARG B CA 1
ATOM 1400 C C . ARG B 1 2 ? 16.891 -21.891 -7.715 1 53.44 2 ARG B C 1
ATOM 1402 O O . ARG B 1 2 ? 18.031 -21.453 -7.59 1 53.44 2 ARG B O 1
ATOM 1409 N N . ARG B 1 3 ? 16.172 -21.109 -8.531 1 68.19 3 ARG B N 1
ATOM 1410 C CA . ARG B 1 3 ? 16.375 -19.672 -8.617 1 68.19 3 ARG B CA 1
ATOM 1411 C C . ARG B 1 3 ? 16.422 -19.047 -7.23 1 68.19 3 ARG B C 1
ATOM 1413 O O . ARG B 1 3 ? 15.852 -19.578 -6.277 1 68.19 3 ARG B O 1
ATOM 1420 N N . ASN B 1 4 ? 17.391 -18.188 -7.113 1 84.62 4 ASN B N 1
ATOM 1421 C CA . ASN B 1 4 ? 17.5 -17.359 -5.914 1 84.62 4 ASN B CA 1
ATOM 1422 C C . ASN B 1 4 ? 16.141 -16.781 -5.512 1 84.62 4 ASN B C 1
ATOM 1424 O O . ASN B 1 4 ? 15.398 -16.281 -6.359 1 84.62 4 ASN B O 1
ATOM 1428 N N . PRO B 1 5 ? 15.836 -17.094 -4.32 1 90 5 PRO B N 1
ATOM 1429 C CA . PRO B 1 5 ? 14.539 -16.625 -3.846 1 90 5 PRO B CA 1
ATOM 1430 C C . PRO B 1 5 ? 14.383 -15.102 -3.979 1 90 5 PRO B C 1
ATOM 1432 O O . PRO B 1 5 ? 15.383 -14.383 -4.055 1 90 5 PRO B O 1
ATOM 1435 N N . ALA B 1 6 ? 13.133 -14.68 -4.086 1 92.38 6 ALA B N 1
ATOM 1436 C CA . ALA B 1 6 ? 12.805 -13.258 -4.078 1 92.38 6 ALA B CA 1
ATOM 1437 C C . ALA B 1 6 ? 13.234 -12.602 -2.766 1 92.38 6 ALA B C 1
ATOM 1439 O O . ALA B 1 6 ? 13.492 -13.289 -1.777 1 92.38 6 ALA B O 1
ATOM 1440 N N . PRO B 1 7 ? 13.445 -11.297 -2.771 1 92.31 7 PRO B N 1
ATOM 1441 C CA . PRO B 1 7 ? 13.688 -10.609 -1.504 1 92.31 7 PRO B CA 1
ATOM 1442 C C . PRO B 1 7 ? 12.688 -10.992 -0.417 1 92.31 7 PRO B C 1
ATOM 1444 O O . PRO B 1 7 ? 11.547 -11.352 -0.723 1 92.31 7 PRO B O 1
ATOM 1447 N N . ALA B 1 8 ? 13.086 -10.836 0.844 1 92.25 8 ALA B N 1
ATOM 1448 C CA . ALA B 1 8 ? 12.328 -11.305 2 1 92.25 8 ALA B CA 1
ATOM 1449 C C . ALA B 1 8 ? 10.93 -10.703 2.018 1 92.25 8 ALA B C 1
ATOM 1451 O O . ALA B 1 8 ? 9.961 -11.375 2.396 1 92.25 8 ALA B O 1
ATOM 1452 N N . GLU B 1 9 ? 10.781 -9.484 1.594 1 91.06 9 GLU B N 1
ATOM 1453 C CA . GLU B 1 9 ? 9.5 -8.781 1.637 1 91.06 9 GLU B CA 1
ATOM 1454 C C . GLU B 1 9 ? 8.492 -9.406 0.676 1 91.06 9 GLU B C 1
ATOM 1456 O O . GLU B 1 9 ? 7.285 -9.234 0.841 1 91.06 9 GLU B O 1
ATOM 1461 N N . LEU B 1 10 ? 8.992 -10.211 -0.301 1 95.12 10 LEU B N 1
ATOM 1462 C CA . LEU B 1 10 ? 8.125 -10.773 -1.329 1 95.12 10 LEU B CA 1
ATOM 1463 C C . LEU B 1 10 ? 7.926 -12.273 -1.11 1 95.12 10 LEU B C 1
ATOM 1465 O O . LEU B 1 10 ? 7.188 -12.922 -1.857 1 95.12 10 LEU B O 1
ATOM 1469 N N . GLU B 1 11 ? 8.547 -12.766 -0.066 1 94.5 11 GLU B N 1
ATOM 1470 C CA . GLU B 1 11 ? 8.555 -14.203 0.206 1 94.5 11 GLU B CA 1
ATOM 1471 C C . GLU B 1 11 ? 7.133 -14.742 0.34 1 94.5 11 GLU B C 1
ATOM 1473 O O . GLU B 1 11 ? 6.82 -15.82 -0.182 1 94.5 11 GLU B O 1
ATOM 1478 N N . PRO B 1 12 ? 6.211 -14.062 0.964 1 95.25 12 PRO B N 1
ATOM 1479 C CA . PRO B 1 12 ? 4.859 -14.617 1.087 1 95.25 12 PRO B CA 1
ATOM 1480 C C . PRO B 1 12 ? 4.191 -14.844 -0.267 1 95.25 12 PRO B C 1
ATOM 1482 O O . PRO B 1 12 ? 3.469 -15.828 -0.448 1 95.25 12 PRO B O 1
ATOM 1485 N N . VAL B 1 13 ? 4.43 -13.961 -1.23 1 96.81 13 VAL B N 1
ATOM 1486 C CA . VAL B 1 13 ? 3.838 -14.086 -2.557 1 96.81 13 VAL B CA 1
ATOM 1487 C C . VAL B 1 13 ? 4.461 -15.273 -3.289 1 96.81 13 VAL B C 1
ATOM 1489 O O . VAL B 1 13 ? 3.75 -16.141 -3.805 1 96.81 13 VAL B O 1
ATOM 1492 N N . GLU B 1 14 ? 5.77 -15.305 -3.24 1 95.94 14 GLU B N 1
ATOM 1493 C CA . GLU B 1 14 ? 6.504 -16.344 -3.943 1 95.94 14 GLU B CA 1
ATOM 1494 C C . GLU B 1 14 ? 6.176 -17.734 -3.373 1 95.94 14 GLU B C 1
ATOM 1496 O O . GLU B 1 14 ? 5.855 -18.656 -4.121 1 95.94 14 GLU B O 1
ATOM 1501 N N . ALA B 1 15 ? 6.219 -17.844 -2.068 1 94.88 15 ALA B N 1
ATOM 1502 C CA . ALA B 1 15 ? 5.992 -19.125 -1.405 1 94.88 15 ALA B CA 1
ATOM 1503 C C . ALA B 1 15 ? 4.566 -19.625 -1.64 1 94.88 15 ALA B C 1
ATOM 1505 O O . ALA B 1 15 ? 4.348 -20.797 -1.898 1 94.88 15 ALA B O 1
ATOM 1506 N N . PHE B 1 16 ? 3.578 -18.797 -1.595 1 96.06 16 PHE B N 1
ATOM 1507 C CA . PHE B 1 16 ? 2.178 -19.156 -1.774 1 96.06 16 PHE B CA 1
ATOM 1508 C C . PHE B 1 16 ? 1.908 -19.578 -3.215 1 96.06 16 PHE B C 1
ATOM 1510 O O . PHE B 1 16 ? 1.293 -20.609 -3.459 1 96.06 16 PHE B O 1
ATOM 1517 N N . CYS B 1 17 ? 2.389 -18.812 -4.141 1 96.06 17 CYS B N 1
ATOM 1518 C CA . CYS B 1 17 ? 2.129 -19.078 -5.551 1 96.06 17 CYS B CA 1
ATOM 1519 C C . CYS B 1 17 ? 2.863 -20.328 -6.016 1 96.06 17 CYS B C 1
ATOM 1521 O O . CYS B 1 17 ? 2.408 -21.016 -6.93 1 96.06 17 CYS B O 1
ATOM 1523 N N . ASN B 1 18 ? 3.928 -20.625 -5.332 1 95.06 18 ASN B N 1
ATOM 1524 C CA . ASN B 1 18 ? 4.754 -21.75 -5.762 1 95.06 18 ASN B CA 1
ATOM 1525 C C . ASN B 1 18 ? 4.406 -23.031 -5.004 1 95.06 18 ASN B C 1
ATOM 1527 O O . ASN B 1 18 ? 5.188 -23.984 -4.992 1 95.06 18 ASN B O 1
ATOM 1531 N N . THR B 1 19 ? 3.271 -22.984 -4.383 1 94.81 19 THR B N 1
ATOM 1532 C CA . THR B 1 19 ? 2.748 -24.203 -3.787 1 94.81 19 THR B CA 1
ATOM 1533 C C . THR B 1 19 ? 2.396 -25.219 -4.867 1 94.81 19 THR B C 1
ATOM 1535 O O . THR B 1 19 ? 2.158 -26.391 -4.566 1 94.81 19 THR B O 1
ATOM 1538 N N . ALA B 1 20 ? 2.35 -24.766 -6.082 1 91.5 20 ALA B N 1
ATOM 1539 C CA . ALA B 1 20 ? 2.107 -25.672 -7.203 1 91.5 20 ALA B CA 1
ATOM 1540 C C . ALA B 1 20 ? 3.135 -25.469 -8.312 1 91.5 20 ALA B C 1
ATOM 1542 O O . ALA B 1 20 ? 3.523 -24.328 -8.602 1 91.5 20 ALA B O 1
ATOM 1543 N N . THR B 1 21 ? 3.66 -26.547 -8.719 1 83.75 21 THR B N 1
ATOM 1544 C CA . THR B 1 21 ? 4.43 -26.594 -9.961 1 83.75 21 THR B CA 1
ATOM 1545 C C . THR B 1 21 ? 3.803 -27.578 -10.945 1 83.75 21 THR B C 1
ATOM 1547 O O . THR B 1 21 ? 4.035 -28.797 -10.852 1 83.75 21 THR B O 1
ATOM 1550 N N . HIS B 1 22 ? 3.129 -27.047 -11.938 1 77 22 HIS B N 1
ATOM 1551 C CA . HIS B 1 22 ? 2.348 -27.906 -12.82 1 77 22 HIS B CA 1
ATOM 1552 C C . HIS B 1 22 ? 3.25 -28.703 -13.758 1 77 22 HIS B C 1
ATOM 1554 O O . HIS B 1 22 ? 2.916 -29.828 -14.148 1 77 22 HIS B O 1
ATOM 1560 N N . LEU B 1 23 ? 4.406 -28.172 -14.023 1 79.69 23 LEU B N 1
ATOM 1561 C CA . LEU B 1 23 ? 5.352 -28.875 -14.875 1 79.69 23 LEU B CA 1
ATOM 1562 C C . LEU B 1 23 ? 5.781 -30.188 -14.234 1 79.69 23 LEU B C 1
ATOM 1564 O O . LEU B 1 23 ? 6.117 -31.156 -14.938 1 79.69 23 LEU B O 1
ATOM 1568 N N . HIS B 1 24 ? 5.609 -30.234 -12.938 1 79.12 24 HIS B N 1
ATOM 1569 C CA . HIS B 1 24 ? 6.07 -31.422 -12.242 1 79.12 24 HIS B CA 1
ATOM 1570 C C . HIS B 1 24 ? 4.914 -32.125 -11.547 1 79.12 24 HIS B C 1
ATOM 1572 O O . HIS B 1 24 ? 5.133 -33.031 -10.734 1 79.12 24 HIS B O 1
ATOM 1578 N N . GLY B 1 25 ? 3.756 -31.719 -11.789 1 82.19 25 GLY B N 1
ATOM 1579 C CA . GLY B 1 25 ? 2.574 -32.344 -11.219 1 82.19 25 GLY B CA 1
ATOM 1580 C C . GLY B 1 25 ? 2.453 -32.156 -9.719 1 82.19 25 GLY B C 1
ATOM 1581 O O . GLY B 1 25 ? 1.81 -32.938 -9.039 1 82.19 25 GLY B O 1
ATOM 1582 N N . GLU B 1 26 ? 3.164 -31.219 -9.188 1 87.81 26 GLU B N 1
ATOM 1583 C CA . GLU B 1 26 ? 3.143 -30.938 -7.754 1 87.81 26 GLU B CA 1
ATOM 1584 C C . GLU B 1 26 ? 2.135 -29.844 -7.418 1 87.81 26 GLU B C 1
ATOM 1586 O O . GLU B 1 26 ? 2.029 -28.844 -8.133 1 87.81 26 GLU B O 1
ATOM 1591 N N . ASP B 1 27 ? 1.304 -30.094 -6.344 1 93.56 27 ASP B N 1
ATOM 1592 C CA . ASP B 1 27 ? 0.321 -29.141 -5.852 1 93.56 27 ASP B CA 1
ATOM 1593 C C . ASP B 1 27 ? 0.018 -29.375 -4.371 1 93.56 27 ASP B C 1
ATOM 1595 O O . ASP B 1 27 ? -0.678 -30.328 -4.02 1 93.56 27 ASP B O 1
ATOM 1599 N N . GLU B 1 28 ? 0.549 -28.422 -3.588 1 92.75 28 GLU B N 1
ATOM 1600 C CA . GLU B 1 28 ? 0.365 -28.547 -2.145 1 92.75 28 GLU B CA 1
ATOM 1601 C C . GLU B 1 28 ? -1.112 -28.484 -1.769 1 92.75 28 GLU B C 1
ATOM 1603 O O . GLU B 1 28 ? -1.513 -28.969 -0.712 1 92.75 28 GLU B O 1
ATOM 1608 N N . PHE B 1 29 ? -1.995 -27.922 -2.662 1 93.38 29 PHE B N 1
ATOM 1609 C CA . PHE B 1 29 ? -3.398 -27.734 -2.32 1 93.38 29 PHE B CA 1
ATOM 1610 C C . PHE B 1 29 ? -4.27 -28.781 -2.992 1 93.38 29 PHE B C 1
ATOM 1612 O O . PHE B 1 29 ? -5.5 -28.688 -2.969 1 93.38 29 PHE B O 1
ATOM 1619 N N . ALA B 1 30 ? -3.666 -29.812 -3.617 1 90.69 30 ALA B N 1
ATOM 1620 C CA . ALA B 1 30 ? -4.418 -30.859 -4.297 1 90.69 30 ALA B CA 1
ATOM 1621 C C . ALA B 1 30 ? -5.117 -31.766 -3.291 1 90.69 30 ALA B C 1
ATOM 1623 O O . ALA B 1 30 ? -6.176 -32.344 -3.586 1 90.69 30 ALA B O 1
ATOM 1624 N N . ARG B 1 31 ? -4.469 -31.953 -2.088 1 91 31 ARG B N 1
ATOM 1625 C CA . ARG B 1 31 ? -5.012 -32.812 -1.05 1 91 31 ARG B CA 1
ATOM 1626 C C . ARG B 1 31 ? -4.988 -32.125 0.311 1 91 31 ARG B C 1
ATOM 1628 O O . ARG B 1 31 ? -4.082 -31.344 0.601 1 91 31 ARG B O 1
ATOM 1635 N N . PRO B 1 32 ? -5.93 -32.438 1.046 1 90.06 32 PRO B N 1
ATOM 1636 C CA . PRO B 1 32 ? -5.98 -31.844 2.381 1 90.06 32 PRO B CA 1
ATOM 1637 C C . PRO B 1 32 ? -4.703 -32.094 3.184 1 90.06 32 PRO B C 1
ATOM 1639 O O . PRO B 1 32 ? -4.242 -31.188 3.898 1 90.06 32 PRO B O 1
ATOM 1642 N N . GLU B 1 33 ? -4.145 -33.25 3.055 1 88.38 33 GLU B N 1
ATOM 1643 C CA . GLU B 1 33 ? -2.971 -33.625 3.842 1 88.38 33 GLU B CA 1
ATOM 1644 C C . GLU B 1 33 ? -1.771 -32.75 3.473 1 88.38 33 GLU B C 1
ATOM 1646 O O . GLU B 1 33 ? -1.073 -32.25 4.352 1 88.38 33 GLU B O 1
ATOM 1651 N N . THR B 1 34 ? -1.536 -32.594 2.23 1 91 34 THR B N 1
ATOM 1652 C CA . THR B 1 34 ? -0.404 -31.797 1.786 1 91 34 THR B CA 1
ATOM 1653 C C . THR B 1 34 ? -0.637 -30.328 2.096 1 91 34 THR B C 1
ATOM 1655 O O . THR B 1 34 ? 0.291 -29.609 2.488 1 91 34 THR B O 1
ATOM 1658 N N . ALA B 1 35 ? -1.876 -29.922 1.938 1 91.81 35 ALA B N 1
ATOM 1659 C CA . ALA B 1 35 ? -2.223 -28.531 2.264 1 91.81 35 ALA B CA 1
ATOM 1660 C C . ALA B 1 35 ? -1.992 -28.25 3.744 1 91.81 35 ALA B C 1
ATOM 1662 O O . ALA B 1 35 ? -1.432 -27.203 4.102 1 91.81 35 ALA B O 1
ATOM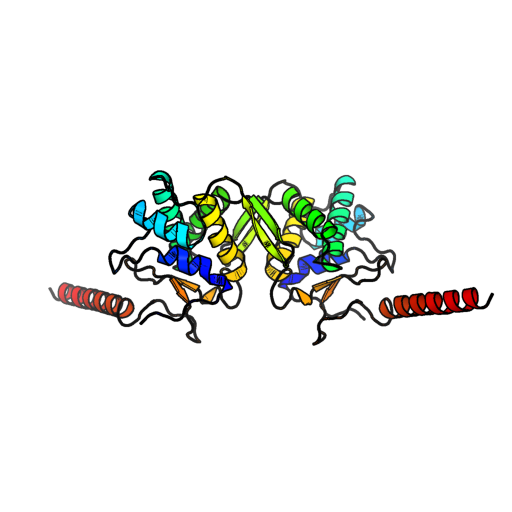 1663 N N . SER B 1 36 ? -2.389 -29.188 4.535 1 88.44 36 SER B N 1
ATOM 1664 C CA . SER B 1 36 ? -2.229 -29.047 5.977 1 88.44 36 SER B CA 1
ATOM 1665 C C . SER B 1 36 ? -0.755 -28.938 6.363 1 88.44 36 SER B C 1
ATOM 1667 O O . SER B 1 36 ? -0.389 -28.156 7.238 1 88.44 36 SER B O 1
ATOM 1669 N N . GLY B 1 37 ? 0.024 -29.766 5.758 1 88.69 37 GLY B N 1
ATOM 1670 C CA . GLY B 1 37 ? 1.456 -29.703 6.004 1 88.69 37 GLY B CA 1
ATOM 1671 C C . GLY B 1 37 ? 2.059 -28.344 5.664 1 88.69 37 GLY B C 1
ATOM 1672 O O . GLY B 1 37 ? 2.824 -27.781 6.449 1 88.69 37 GLY B O 1
ATOM 1673 N N . TRP B 1 38 ? 1.687 -27.859 4.523 1 91.31 38 TRP B N 1
ATOM 1674 C CA . TRP B 1 38 ? 2.18 -26.562 4.09 1 91.31 38 TRP B CA 1
ATOM 1675 C C . TRP B 1 38 ? 1.711 -25.453 5.031 1 91.31 38 TRP B C 1
ATOM 1677 O O . TRP B 1 38 ? 2.494 -24.578 5.414 1 91.31 38 TRP B O 1
ATOM 1687 N N . LEU B 1 39 ? 0.475 -25.469 5.438 1 87.94 39 LEU B N 1
ATOM 1688 C CA . LEU B 1 39 ? -0.112 -24.469 6.316 1 87.94 39 LEU B CA 1
ATOM 1689 C C . LEU B 1 39 ? 0.533 -24.5 7.695 1 87.94 39 LEU B C 1
ATOM 1691 O O . LEU B 1 39 ? 0.892 -23.453 8.25 1 87.94 39 LEU B O 1
ATOM 1695 N N . ARG B 1 40 ? 0.735 -25.641 8.172 1 87.31 40 ARG B N 1
ATOM 1696 C CA . ARG B 1 40 ? 1.345 -25.812 9.484 1 87.31 40 ARG B CA 1
ATOM 1697 C C . ARG B 1 40 ? 2.764 -25.25 9.508 1 87.31 40 ARG B C 1
ATOM 1699 O O . ARG B 1 40 ? 3.172 -24.609 10.484 1 87.31 40 ARG B O 1
ATOM 1706 N N . ALA B 1 41 ? 3.424 -25.469 8.516 1 87.69 41 ALA B N 1
ATOM 1707 C CA . ALA B 1 41 ? 4.797 -24.984 8.414 1 87.69 41 ALA B CA 1
ATOM 1708 C C . ALA B 1 41 ? 4.844 -23.453 8.461 1 87.69 41 ALA B C 1
ATOM 1710 O O . ALA B 1 41 ? 5.887 -22.875 8.758 1 87.69 41 ALA B O 1
ATOM 1711 N N . ARG B 1 42 ? 3.717 -22.891 8.273 1 84.31 42 ARG B N 1
ATOM 1712 C CA . ARG B 1 42 ? 3.656 -21.438 8.234 1 84.31 42 ARG B CA 1
ATOM 1713 C C . ARG B 1 42 ? 2.846 -20.891 9.406 1 84.31 42 ARG B C 1
ATOM 1715 O O . ARG B 1 42 ? 2.516 -19.703 9.445 1 84.31 42 ARG B O 1
ATOM 1722 N N . GLY B 1 43 ? 2.465 -21.734 10.258 1 83.06 43 GLY B N 1
ATOM 1723 C CA . GLY B 1 43 ? 1.858 -21.328 11.516 1 83.06 43 GLY B CA 1
ATOM 1724 C C . GLY B 1 43 ? 0.345 -21.234 11.445 1 83.06 43 GLY B C 1
ATOM 1725 O O . GLY B 1 43 ? -0.285 -20.609 12.297 1 83.06 43 GLY B O 1
ATOM 1726 N N . PHE B 1 44 ? -0.215 -21.781 10.398 1 81.94 44 PHE B N 1
ATOM 1727 C CA . PHE B 1 44 ? -1.668 -21.781 10.281 1 81.94 44 PHE B CA 1
ATOM 1728 C C . PHE B 1 44 ? -2.258 -23.109 10.727 1 81.94 44 PHE B C 1
ATOM 1730 O O . PHE B 1 44 ? -1.56 -24.125 10.75 1 81.94 44 PHE B O 1
ATOM 1737 N N . PRO B 1 45 ? -3.553 -23.016 11.148 1 75.94 45 PRO B N 1
ATOM 1738 C CA . PRO B 1 45 ? -4.172 -24.281 11.57 1 75.94 45 PRO B CA 1
ATOM 1739 C C . PRO B 1 45 ? -4.23 -25.312 10.438 1 75.94 45 PRO B C 1
ATOM 1741 O O . PRO B 1 45 ? -4.383 -24.938 9.273 1 75.94 45 PRO B O 1
ATOM 1744 N N . ALA B 1 46 ? -4.078 -26.547 10.742 1 66 46 ALA B N 1
ATOM 1745 C CA . ALA B 1 46 ? -3.895 -27.672 9.844 1 66 46 ALA B CA 1
ATOM 1746 C C . ALA B 1 46 ? -5.219 -28.094 9.211 1 66 46 ALA B C 1
ATOM 1748 O O . ALA B 1 46 ? -5.254 -28.531 8.055 1 66 46 ALA B O 1
ATOM 1749 N N . ALA B 1 47 ? -6.266 -28 9.852 1 65.19 47 ALA B N 1
ATOM 1750 C CA . ALA B 1 47 ? -7.465 -28.594 9.258 1 65.19 47 ALA B CA 1
ATOM 1751 C C . ALA B 1 47 ? -8.031 -27.688 8.164 1 65.19 47 ALA B C 1
ATOM 1753 O O . ALA B 1 47 ? -8.305 -26.516 8.398 1 65.19 47 ALA B O 1
ATOM 1754 N N . VAL B 1 48 ? -7.93 -28.281 6.91 1 75.56 48 VAL B N 1
ATOM 1755 C CA . VAL B 1 48 ? -8.445 -27.5 5.785 1 75.56 48 VAL B CA 1
ATOM 1756 C C . VAL B 1 48 ? -9.57 -28.281 5.102 1 75.56 48 VAL B C 1
ATOM 1758 O O . VAL B 1 48 ? -9.375 -29.422 4.672 1 75.56 48 VAL B O 1
ATOM 1761 N N . ALA B 1 49 ? -10.75 -27.812 5.152 1 81.12 49 ALA B N 1
ATOM 1762 C CA . ALA B 1 49 ? -11.883 -28.391 4.434 1 81.12 49 ALA B CA 1
ATOM 1763 C C . ALA B 1 49 ? -11.695 -28.25 2.924 1 81.12 49 ALA B C 1
ATOM 1765 O O . ALA B 1 49 ? -10.969 -27.375 2.457 1 81.12 49 ALA B O 1
ATOM 1766 N N . PRO B 1 50 ? -12.336 -29.203 2.16 1 82.06 50 PRO B N 1
ATOM 1767 C CA . PRO B 1 50 ? -12.219 -29.141 0.701 1 82.06 50 PRO B CA 1
ATOM 1768 C C . PRO B 1 50 ? -12.531 -27.766 0.133 1 82.06 50 PRO B C 1
ATOM 1770 O O . PRO B 1 50 ? -11.859 -27.312 -0.8 1 82.06 50 PRO B O 1
ATOM 1773 N N . ALA B 1 51 ? -13.531 -27.125 0.661 1 84.5 51 ALA B N 1
ATOM 1774 C CA . ALA B 1 51 ? -13.891 -25.781 0.198 1 84.5 51 ALA B CA 1
ATOM 1775 C C . ALA B 1 51 ? -12.75 -24.797 0.44 1 84.5 51 ALA B C 1
ATOM 1777 O O . ALA B 1 51 ? -12.539 -23.891 -0.358 1 84.5 51 ALA B O 1
ATOM 1778 N N . GLU B 1 52 ? -12.023 -25.047 1.349 1 89.44 52 GLU B N 1
ATOM 1779 C CA . GLU B 1 52 ? -10.891 -24.188 1.681 1 89.44 52 GLU B CA 1
ATOM 1780 C C . GLU B 1 52 ? -9.727 -24.422 0.724 1 89.44 52 GLU B C 1
ATOM 1782 O O . GLU B 1 52 ? -9.016 -23.469 0.36 1 89.44 52 GLU B O 1
ATOM 1787 N N . LEU B 1 53 ? -9.641 -25.656 0.275 1 92.06 53 LEU B N 1
ATOM 1788 C CA . LEU B 1 53 ? -8.609 -25.969 -0.698 1 92.06 53 LEU B CA 1
ATOM 1789 C C . LEU B 1 53 ? -8.867 -25.281 -2.029 1 92.06 53 LEU B C 1
ATOM 1791 O O . LEU B 1 53 ? -7.945 -24.75 -2.646 1 92.06 53 LEU B O 1
ATOM 1795 N N . THR B 1 54 ? -10.094 -25.312 -2.422 1 94.19 54 THR B N 1
ATOM 1796 C CA . THR B 1 54 ? -10.484 -24.656 -3.666 1 94.19 54 THR B CA 1
ATOM 1797 C C . THR B 1 54 ? -10.211 -23.156 -3.596 1 94.19 54 THR B C 1
ATOM 1799 O O . THR B 1 54 ? -9.695 -22.562 -4.547 1 94.19 54 THR B O 1
ATOM 1802 N N . ALA B 1 55 ? -10.523 -22.562 -2.471 1 94.56 55 ALA B N 1
ATOM 1803 C CA . ALA B 1 55 ? -10.312 -21.125 -2.283 1 94.56 55 ALA B CA 1
ATOM 1804 C C . ALA B 1 55 ? -8.828 -20.781 -2.334 1 94.56 55 ALA B C 1
ATOM 1806 O O . ALA B 1 55 ? -8.445 -19.766 -2.922 1 94.56 55 ALA B O 1
ATOM 1807 N N . LEU B 1 56 ? -8.039 -21.625 -1.775 1 95.38 56 LEU B N 1
ATOM 1808 C CA . LEU B 1 56 ? -6.598 -21.422 -1.791 1 95.38 56 LEU B CA 1
ATOM 1809 C C . LEU B 1 56 ? -6.051 -21.5 -3.213 1 95.38 56 LEU B C 1
ATOM 1811 O O . LEU B 1 56 ? -5.25 -20.656 -3.623 1 95.38 56 LEU B O 1
ATOM 1815 N N . THR B 1 57 ? -6.523 -22.484 -3.873 1 95.69 57 THR B N 1
ATOM 1816 C CA . THR B 1 57 ? -6.09 -22.688 -5.25 1 95.69 57 THR B CA 1
ATOM 1817 C C . THR B 1 57 ? -6.508 -21.5 -6.125 1 95.69 57 THR B C 1
ATOM 1819 O O . THR B 1 57 ? -5.707 -20.984 -6.91 1 95.69 57 THR B O 1
ATOM 1822 N N . GLU B 1 58 ? -7.711 -21.109 -5.961 1 96.88 58 GLU B N 1
ATOM 1823 C CA . GLU B 1 58 ? -8.219 -19.984 -6.742 1 96.88 58 GLU B CA 1
ATOM 1824 C C . GLU B 1 58 ? -7.434 -18.703 -6.445 1 96.88 58 GLU B C 1
ATOM 1826 O O . GLU B 1 58 ? -7.117 -17.938 -7.359 1 96.88 58 GLU B O 1
ATOM 1831 N N . ALA B 1 59 ? -7.156 -18.484 -5.203 1 97.88 59 ALA B N 1
ATOM 1832 C CA . ALA B 1 59 ? -6.367 -17.312 -4.82 1 97.88 59 ALA B CA 1
ATOM 1833 C C . ALA B 1 59 ? -4.973 -17.375 -5.434 1 97.88 59 ALA B C 1
ATOM 1835 O O . ALA B 1 59 ? -4.492 -16.375 -5.988 1 97.88 59 ALA B O 1
ATOM 1836 N N . ARG B 1 60 ? -4.367 -18.547 -5.352 1 97.38 60 ARG B N 1
ATOM 1837 C CA . ARG B 1 60 ? -3.035 -18.734 -5.918 1 97.38 60 ARG B CA 1
ATOM 1838 C C . ARG B 1 60 ? -3.023 -18.406 -7.406 1 97.38 60 ARG B C 1
ATOM 1840 O O . ARG B 1 60 ? -2.182 -17.641 -7.871 1 97.38 60 ARG B O 1
ATOM 1847 N N . GLU B 1 61 ? -4.02 -18.938 -8.094 1 96.5 61 GLU B N 1
ATOM 1848 C CA . GLU B 1 61 ? -4.051 -18.766 -9.539 1 96.5 61 GLU B CA 1
ATOM 1849 C C . GLU B 1 61 ? -4.402 -17.328 -9.922 1 96.5 61 GLU B C 1
ATOM 1851 O O . GLU B 1 61 ? -3.924 -16.812 -10.938 1 96.5 61 GLU B O 1
ATOM 1856 N N . THR B 1 62 ? -5.188 -16.703 -9.117 1 98.19 62 THR B N 1
ATOM 1857 C CA . THR B 1 62 ? -5.516 -15.297 -9.336 1 98.19 62 THR B CA 1
ATOM 1858 C C . THR B 1 62 ? -4.266 -14.422 -9.242 1 98.19 62 THR B C 1
ATOM 1860 O O . THR B 1 62 ? -4.016 -13.594 -10.117 1 98.19 62 THR B O 1
ATOM 1863 N N . VAL B 1 63 ? -3.465 -14.641 -8.25 1 98 63 VAL B N 1
ATOM 1864 C CA . VAL B 1 63 ? -2.246 -13.867 -8.07 1 98 63 VAL B CA 1
ATOM 1865 C C . VAL B 1 63 ? -1.258 -14.18 -9.188 1 98 63 VAL B C 1
ATOM 1867 O O . VAL B 1 63 ? -0.655 -13.266 -9.766 1 98 63 VAL B O 1
ATOM 1870 N N . ARG B 1 64 ? -1.109 -15.469 -9.547 1 96.69 64 ARG B N 1
ATOM 1871 C CA . ARG B 1 64 ? -0.206 -15.867 -10.617 1 96.69 64 ARG B CA 1
ATOM 1872 C C . ARG B 1 64 ? -0.616 -15.227 -11.938 1 96.69 64 ARG B C 1
ATOM 1874 O O . ARG B 1 64 ? 0.234 -14.75 -12.695 1 96.69 64 ARG B O 1
ATOM 1881 N N . ALA B 1 65 ? -1.908 -15.227 -12.203 1 96.06 65 ALA B N 1
ATOM 1882 C CA . ALA B 1 65 ? -2.4 -14.617 -13.438 1 96.06 65 ALA B CA 1
ATOM 1883 C C . ALA B 1 65 ? -2.029 -13.141 -13.516 1 96.06 65 ALA B C 1
ATOM 1885 O O . ALA B 1 65 ? -1.622 -12.648 -14.57 1 96.06 65 ALA B O 1
ATOM 1886 N N . PHE B 1 66 ? -2.127 -12.461 -12.461 1 96.38 66 PHE B N 1
ATOM 1887 C CA . PHE B 1 66 ? -1.751 -11.055 -12.391 1 96.38 66 PHE B CA 1
ATOM 1888 C C . PHE B 1 66 ? -0.262 -10.875 -12.664 1 96.38 66 PHE B C 1
ATOM 1890 O O . PHE B 1 66 ? 0.137 -9.977 -13.406 1 96.38 66 PHE B O 1
ATOM 1897 N N . LEU B 1 67 ? 0.545 -11.742 -12.102 1 95.31 67 LEU B N 1
ATOM 1898 C CA . LEU B 1 67 ? 1.995 -11.617 -12.203 1 95.31 67 LEU B CA 1
ATOM 1899 C C . LEU B 1 67 ? 2.471 -11.953 -13.609 1 95.31 67 LEU B C 1
ATOM 1901 O O . LEU B 1 67 ? 3.551 -11.516 -14.023 1 95.31 67 LEU B O 1
ATOM 1905 N N . VAL B 1 68 ? 1.7 -12.719 -14.336 1 93.06 68 VAL B N 1
ATOM 1906 C CA . VAL B 1 68 ? 2.043 -13.031 -15.719 1 93.06 68 VAL B CA 1
ATOM 1907 C C . VAL B 1 68 ? 1.835 -11.797 -16.594 1 93.06 68 VAL B C 1
ATOM 1909 O O . VAL B 1 68 ? 2.693 -11.461 -17.406 1 93.06 68 VAL B O 1
ATOM 1912 N N . GLU B 1 69 ? 0.655 -11.203 -16.391 1 91.56 69 GLU B N 1
ATOM 1913 C CA . GLU B 1 69 ? 0.313 -10 -17.141 1 91.56 69 GLU B CA 1
ATOM 1914 C C . GLU B 1 69 ? -0.401 -8.977 -16.266 1 91.56 69 GLU B C 1
ATOM 1916 O O . GLU B 1 69 ? -1.631 -8.969 -16.188 1 91.56 69 GLU B O 1
ATOM 1921 N N . ARG B 1 70 ? 0.288 -8.039 -15.805 1 92.19 70 ARG B N 1
ATOM 1922 C CA . ARG B 1 70 ? -0.175 -7.09 -14.797 1 92.19 70 ARG B CA 1
ATOM 1923 C C . ARG B 1 70 ? -1.165 -6.098 -15.391 1 92.19 70 ARG B C 1
ATOM 1925 O O . ARG B 1 70 ? -1.926 -5.457 -14.664 1 92.19 70 ARG B O 1
ATOM 1932 N N . THR B 1 71 ? -1.173 -5.945 -16.75 1 90.75 71 THR B N 1
ATOM 1933 C CA . THR B 1 71 ? -2.021 -4.941 -17.375 1 90.75 71 THR B CA 1
ATOM 1934 C C . THR B 1 71 ? -3.279 -5.582 -17.953 1 90.75 71 THR B C 1
ATOM 1936 O O . THR B 1 71 ? -4.105 -4.898 -18.562 1 90.75 71 THR B O 1
ATOM 1939 N N . SER B 1 72 ? -3.393 -6.934 -17.797 1 94.44 72 SER B N 1
ATOM 1940 C CA . SER B 1 72 ? -4.602 -7.613 -18.25 1 94.44 72 SER B CA 1
ATOM 1941 C C . SER B 1 72 ? -5.82 -7.16 -17.453 1 94.44 72 SER B C 1
ATOM 1943 O O . SER B 1 72 ? -5.863 -7.32 -16.234 1 94.44 72 SER B O 1
ATOM 1945 N N . PRO B 1 73 ? -6.84 -6.645 -18.156 1 96.81 73 PRO B N 1
ATOM 1946 C CA . PRO B 1 73 ? -8.039 -6.215 -17.422 1 96.81 73 PRO B CA 1
ATOM 1947 C C . PRO B 1 73 ? -8.695 -7.355 -16.656 1 96.81 73 PRO B C 1
ATOM 1949 O O . PRO B 1 73 ? -9.188 -7.152 -15.539 1 96.81 73 PRO B O 1
ATOM 1952 N N . GLU B 1 74 ? -8.664 -8.484 -17.25 1 97.38 74 GLU B N 1
ATOM 1953 C CA . GLU B 1 74 ? -9.273 -9.648 -16.609 1 97.38 74 GLU B CA 1
ATOM 1954 C C . GLU B 1 74 ? -8.516 -10.039 -15.336 1 97.38 74 GLU B C 1
ATOM 1956 O O . GLU B 1 74 ? -9.125 -10.336 -14.312 1 97.38 74 GLU B O 1
ATOM 1961 N N . ALA B 1 75 ? -7.191 -10.055 -15.398 1 96.75 75 ALA B N 1
ATOM 1962 C CA . ALA B 1 75 ? -6.367 -10.406 -14.25 1 96.75 75 ALA B CA 1
ATOM 1963 C C . ALA B 1 75 ? -6.508 -9.367 -13.133 1 96.75 75 ALA B C 1
ATOM 1965 O O . ALA B 1 75 ? -6.578 -9.719 -11.953 1 96.75 75 ALA B O 1
ATOM 1966 N N . LEU B 1 76 ? -6.59 -8.172 -13.586 1 97.19 76 LEU B N 1
ATOM 1967 C CA . LEU B 1 76 ? -6.75 -7.078 -12.625 1 97.19 76 LEU B CA 1
ATOM 1968 C C . LEU B 1 76 ? -8.102 -7.164 -11.922 1 97.19 76 LEU B C 1
ATOM 1970 O O . LEU B 1 76 ? -8.18 -6.996 -10.703 1 97.19 76 LEU B O 1
ATOM 1974 N N . ASP B 1 77 ? -9.133 -7.414 -12.664 1 98.12 77 ASP B N 1
ATOM 1975 C CA . ASP B 1 77 ? -10.477 -7.547 -12.094 1 98.12 77 ASP B CA 1
ATOM 1976 C C . ASP B 1 77 ? -10.539 -8.703 -11.094 1 98.12 77 ASP B C 1
ATOM 1978 O O . ASP B 1 77 ? -11.125 -8.57 -10.023 1 98.12 77 ASP B O 1
ATOM 1982 N N . ALA B 1 78 ? -9.953 -9.789 -11.477 1 98.5 78 ALA B N 1
ATOM 1983 C CA . ALA B 1 78 ? -9.938 -10.953 -10.602 1 98.5 78 ALA B CA 1
ATOM 1984 C C . ALA B 1 78 ? -9.164 -10.672 -9.312 1 98.5 78 ALA B C 1
ATOM 1986 O O . ALA B 1 78 ? -9.602 -11.047 -8.227 1 98.5 78 ALA B O 1
ATOM 1987 N N . LEU B 1 79 ? -8.047 -10.016 -9.438 1 98.44 79 LEU B N 1
ATOM 1988 C CA . LEU B 1 79 ? -7.25 -9.664 -8.273 1 98.44 79 LEU B CA 1
ATOM 1989 C C . LEU B 1 79 ? -8.023 -8.734 -7.34 1 98.44 79 LEU B C 1
ATOM 1991 O O . LEU B 1 79 ? -8.047 -8.945 -6.125 1 98.44 79 LEU B O 1
ATOM 1995 N N . ASN B 1 80 ? -8.68 -7.754 -7.91 1 98.5 80 ASN B N 1
ATOM 1996 C CA . ASN B 1 80 ? -9.438 -6.801 -7.109 1 98.5 80 ASN B CA 1
ATOM 1997 C C . ASN B 1 80 ? -10.617 -7.469 -6.418 1 98.5 80 ASN B C 1
ATOM 1999 O O . ASN B 1 80 ? -10.953 -7.125 -5.281 1 98.5 80 ASN B O 1
ATOM 2003 N N . ARG B 1 81 ? -11.234 -8.406 -7.086 1 98.5 81 ARG B N 1
ATOM 2004 C CA . ARG B 1 81 ? -12.305 -9.172 -6.453 1 98.5 81 ARG B CA 1
ATOM 2005 C C . ARG B 1 81 ? -11.766 -9.992 -5.285 1 98.5 81 ARG B C 1
ATOM 2007 O O . ARG B 1 81 ? -12.398 -10.078 -4.234 1 98.5 81 ARG B O 1
ATOM 2014 N N . LEU B 1 82 ? -10.617 -10.57 -5.484 1 98.56 82 LEU B N 1
ATOM 2015 C CA . LEU B 1 82 ? -9.984 -11.344 -4.422 1 98.56 82 LEU B CA 1
ATOM 2016 C C . LEU B 1 82 ? -9.672 -10.461 -3.217 1 98.56 82 LEU B C 1
ATOM 2018 O O . LEU B 1 82 ? -9.992 -10.82 -2.08 1 98.56 82 LEU B O 1
ATOM 2022 N N . ILE B 1 83 ? -9.078 -9.32 -3.443 1 98.62 83 ILE B N 1
ATOM 2023 C CA . ILE B 1 83 ? -8.75 -8.383 -2.371 1 98.62 83 ILE B CA 1
ATOM 2024 C C . ILE B 1 83 ? -10.008 -8.039 -1.582 1 98.62 83 ILE B C 1
ATOM 2026 O O . ILE B 1 83 ? -10.031 -8.148 -0.354 1 98.62 83 ILE B O 1
ATOM 2030 N N . HIS B 1 84 ? -11.008 -7.781 -2.281 1 97.62 84 HIS B N 1
ATOM 2031 C CA . HIS B 1 84 ? -12.258 -7.34 -1.663 1 97.62 84 HIS B CA 1
ATOM 2032 C C . HIS B 1 84 ? -12.898 -8.469 -0.858 1 97.62 84 HIS B C 1
ATOM 2034 O O . HIS B 1 84 ? -13.57 -8.219 0.145 1 97.62 84 HIS B O 1
ATOM 2040 N N . SER B 1 85 ? -12.727 -9.648 -1.272 1 97.69 85 SER B N 1
ATOM 2041 C CA . SER B 1 85 ? -13.383 -10.781 -0.636 1 97.69 85 SER B CA 1
ATOM 2042 C C . SER B 1 85 ? -12.766 -11.086 0.723 1 97.69 85 SER B C 1
ATOM 2044 O O . SER B 1 85 ? -13.406 -11.695 1.582 1 97.69 85 SER B O 1
ATOM 2046 N N . VAL B 1 86 ? -11.508 -10.617 0.966 1 97.56 86 VAL B N 1
ATOM 2047 C CA . VAL B 1 86 ? -10.852 -11.078 2.188 1 97.56 86 VAL B CA 1
ATOM 2048 C C . VAL B 1 86 ? -10.422 -9.875 3.025 1 97.56 86 VAL B C 1
ATOM 2050 O O . VAL B 1 86 ? -10.047 -10.023 4.191 1 97.56 86 VAL B O 1
ATOM 2053 N N . ALA B 1 87 ? -10.492 -8.695 2.469 1 97.75 87 ALA B N 1
ATOM 2054 C CA . ALA B 1 87 ? -9.844 -7.57 3.135 1 97.75 87 ALA B CA 1
ATOM 2055 C C . ALA B 1 87 ? -10.766 -6.359 3.197 1 97.75 87 ALA B C 1
ATOM 2057 O O . ALA B 1 87 ? -11.531 -6.105 2.266 1 97.75 87 ALA B O 1
ATOM 2058 N N . GLY B 1 88 ? -10.703 -5.645 4.309 1 97.12 88 GLY B N 1
ATOM 2059 C CA . GLY B 1 88 ? -11.234 -4.297 4.434 1 97.12 88 GLY B CA 1
ATOM 2060 C C . GLY B 1 88 ? -10.18 -3.219 4.293 1 97.12 88 GLY B C 1
ATOM 2061 O O . GLY B 1 88 ? -9.203 -3.391 3.557 1 97.12 88 GLY B O 1
ATOM 2062 N N . ALA B 1 89 ? -10.383 -2.125 4.91 1 97.62 89 ALA B N 1
ATOM 2063 C CA . ALA B 1 89 ? -9.5 -0.969 4.828 1 97.62 89 ALA B CA 1
ATOM 2064 C C . ALA B 1 89 ? -8.109 -1.3 5.375 1 97.62 89 ALA B C 1
ATOM 2066 O O . ALA B 1 89 ? -7.984 -2.055 6.34 1 97.62 89 ALA B O 1
ATOM 2067 N N . PRO B 1 90 ? -7.066 -0.679 4.82 1 98 90 PRO B N 1
ATOM 2068 C CA . PRO B 1 90 ? -5.723 -0.854 5.383 1 98 90 PRO B CA 1
ATOM 2069 C C . PRO B 1 90 ? -5.609 -0.331 6.812 1 98 90 PRO B C 1
ATOM 2071 O O . PRO B 1 90 ? -6.379 0.546 7.215 1 98 90 PRO B O 1
ATOM 2074 N N . VAL B 1 91 ? -4.699 -0.932 7.504 1 97.69 91 VAL B N 1
ATOM 2075 C CA . VAL B 1 91 ? -4.332 -0.511 8.852 1 97.69 91 VAL B CA 1
ATOM 2076 C C . VAL B 1 91 ? -2.818 -0.331 8.938 1 97.69 91 VAL B C 1
ATOM 2078 O O . VAL B 1 91 ? -2.057 -1.168 8.453 1 97.69 91 VAL B O 1
ATOM 2081 N N . VAL B 1 92 ? -2.428 0.794 9.477 1 97.25 92 VAL B N 1
ATOM 2082 C CA . VAL B 1 92 ? -1.001 1.022 9.68 1 97.25 92 VAL B CA 1
ATOM 2083 C C . VAL B 1 92 ? -0.561 0.412 11.008 1 97.25 92 VAL B C 1
ATOM 2085 O O . VAL B 1 92 ? -1.162 0.679 12.047 1 97.25 92 VAL B O 1
ATOM 2088 N N . ARG B 1 93 ? 0.462 -0.409 10.945 1 95.38 93 ARG B N 1
ATOM 2089 C CA . ARG B 1 93 ? 0.996 -1.093 12.117 1 95.38 93 ARG B CA 1
ATOM 2090 C C . ARG B 1 93 ? 2.029 -0.227 12.836 1 95.38 93 ARG B C 1
ATOM 2092 O O . ARG B 1 93 ? 2.531 0.744 12.266 1 95.38 93 ARG B O 1
ATOM 2099 N N . PRO B 1 94 ? 2.357 -0.594 14.039 1 93.12 94 PRO B N 1
ATOM 2100 C CA . PRO B 1 94 ? 3.334 0.185 14.805 1 93.12 94 PRO B CA 1
ATOM 2101 C C . PRO B 1 94 ? 4.707 0.222 14.141 1 93.12 94 PRO B C 1
ATOM 2103 O O . PRO B 1 94 ? 5.465 1.179 14.328 1 93.12 94 PRO B O 1
ATOM 2106 N N . ASP B 1 95 ? 5.004 -0.733 13.305 1 88.81 95 ASP B N 1
ATOM 2107 C CA . ASP B 1 95 ? 6.316 -0.761 12.672 1 88.81 95 ASP B CA 1
ATOM 2108 C C . ASP B 1 95 ? 6.324 0.065 11.383 1 88.81 95 ASP B C 1
ATOM 2110 O O . ASP B 1 95 ? 7.328 0.098 10.664 1 88.81 95 ASP B O 1
ATOM 2114 N N . GLY B 1 96 ? 5.176 0.641 11.086 1 88.06 96 GLY B N 1
ATOM 2115 C CA . GLY B 1 96 ? 5.117 1.57 9.977 1 88.06 96 GLY B CA 1
ATOM 2116 C C . GLY B 1 96 ? 4.617 0.931 8.688 1 88.06 96 GLY B C 1
ATOM 2117 O O . GLY B 1 96 ? 4.402 1.619 7.691 1 88.06 96 GLY B O 1
ATOM 2118 N N . THR B 1 97 ? 4.398 -0.344 8.711 1 90.19 97 THR B N 1
ATOM 2119 C CA . THR B 1 97 ? 3.855 -1.015 7.531 1 90.19 97 THR B CA 1
ATOM 2120 C C . THR B 1 97 ? 2.332 -1.067 7.594 1 90.19 97 THR B C 1
ATOM 2122 O O . THR B 1 97 ? 1.734 -0.728 8.617 1 90.19 97 THR B O 1
ATOM 2125 N N . PHE B 1 98 ? 1.726 -1.29 6.445 1 92.94 98 PHE B N 1
ATOM 2126 C CA . PHE B 1 98 ? 0.28 -1.442 6.566 1 92.94 98 PHE B CA 1
ATOM 2127 C C . PHE B 1 98 ? -0.123 -2.906 6.434 1 92.94 98 PHE B C 1
ATOM 2129 O O . PHE B 1 98 ? 0.632 -3.719 5.895 1 92.94 98 PHE B O 1
ATOM 2136 N N . ALA B 1 99 ? -1.229 -3.229 7.023 1 96.5 99 ALA B N 1
ATOM 2137 C CA . ALA B 1 99 ? -1.934 -4.504 6.918 1 96.5 99 ALA B CA 1
ATOM 2138 C C . ALA B 1 99 ? -3.357 -4.305 6.41 1 96.5 99 ALA B C 1
ATOM 2140 O O . ALA B 1 99 ? -3.814 -3.168 6.25 1 96.5 99 ALA B O 1
ATOM 2141 N N . LEU B 1 100 ? -3.947 -5.426 6.07 1 97.75 100 LEU B N 1
ATOM 2142 C CA . LEU B 1 100 ? -5.332 -5.391 5.609 1 97.75 100 LEU B CA 1
ATOM 2143 C C . LEU B 1 100 ? -6.281 -5.844 6.711 1 97.75 100 LEU B C 1
ATOM 2145 O O . LEU B 1 100 ? -6.105 -6.922 7.289 1 97.75 100 LEU B O 1
ATOM 2149 N N . ARG B 1 101 ? -7.277 -4.984 7 1 96.88 101 ARG B N 1
ATOM 2150 C CA . ARG B 1 101 ? -8.312 -5.418 7.934 1 96.88 101 ARG B CA 1
ATOM 2151 C C . ARG B 1 101 ? -9.078 -6.617 7.387 1 96.88 101 ARG B C 1
ATOM 2153 O O . ARG B 1 101 ? -9.414 -6.66 6.203 1 96.88 101 ARG B O 1
ATOM 2160 N N . PRO B 1 102 ? -9.414 -7.57 8.25 1 96.94 102 PRO B N 1
ATOM 2161 C CA . PRO B 1 102 ? -10.164 -8.727 7.758 1 96.94 102 PRO B CA 1
ATOM 2162 C C . PRO B 1 102 ? -11.602 -8.383 7.375 1 96.94 102 PRO B C 1
ATOM 2164 O O . PRO B 1 102 ? -12.312 -7.738 8.156 1 96.94 102 PRO B O 1
ATOM 2167 N N . ALA B 1 103 ? -11.992 -8.766 6.219 1 95.88 103 ALA B N 1
ATOM 2168 C CA . ALA B 1 103 ? -13.398 -8.719 5.832 1 95.88 103 ALA B CA 1
ATOM 2169 C C . ALA B 1 103 ? -14.133 -9.992 6.258 1 95.88 103 ALA B C 1
ATOM 2171 O O . ALA B 1 103 ? -15.344 -9.977 6.465 1 95.88 103 ALA B O 1
ATOM 2172 N N . VAL B 1 104 ? -13.445 -11.109 6.262 1 94.31 104 VAL B N 1
ATOM 2173 C CA . VAL B 1 104 ? -13.953 -12.398 6.699 1 94.31 104 VAL B CA 1
ATOM 2174 C C . VAL B 1 104 ? -12.906 -13.094 7.574 1 94.31 104 VAL B C 1
ATOM 2176 O O . VAL B 1 104 ? -11.711 -12.844 7.438 1 94.31 104 VAL B O 1
ATOM 2179 N N . ASP B 1 105 ? -13.438 -13.938 8.398 1 90.31 105 ASP B N 1
ATOM 2180 C CA . ASP B 1 105 ? -12.547 -14.664 9.297 1 90.31 105 ASP B CA 1
ATOM 2181 C C . ASP B 1 105 ? -12.164 -16.016 8.711 1 90.31 105 ASP B C 1
ATOM 2183 O O . ASP B 1 105 ? -12.75 -16.453 7.723 1 90.31 105 ASP B O 1
ATOM 2187 N N . GLY B 1 106 ? -11.094 -16.625 9.281 1 88.19 106 GLY B N 1
ATOM 2188 C CA . GLY B 1 106 ? -10.695 -17.969 8.898 1 88.19 106 GLY B CA 1
ATOM 2189 C C . GLY B 1 106 ? -9.266 -18.047 8.398 1 88.19 106 GLY B C 1
ATOM 2190 O O . GLY B 1 106 ? -8.703 -17.047 7.953 1 88.19 106 GLY B O 1
ATOM 2191 N N . PRO B 1 107 ? -8.727 -19.188 8.43 1 86.75 107 PRO B N 1
ATOM 2192 C CA . PRO B 1 107 ? -7.312 -19.375 8.102 1 86.75 107 PRO B CA 1
ATOM 2193 C C . PRO B 1 107 ? -7.004 -19.078 6.637 1 86.75 107 PRO B C 1
ATOM 2195 O O . PRO B 1 107 ? -5.953 -18.516 6.324 1 86.75 107 PRO B O 1
ATOM 2198 N N . VAL B 1 108 ? -7.922 -19.453 5.77 1 89.81 108 VAL B N 1
ATOM 2199 C CA . VAL B 1 108 ? -7.707 -19.25 4.344 1 89.81 108 VAL B CA 1
ATOM 2200 C C . VAL B 1 108 ? -7.641 -17.75 4.047 1 89.81 108 VAL B C 1
ATOM 2202 O O . VAL B 1 108 ? -6.715 -17.281 3.381 1 89.81 108 VAL B O 1
ATOM 2205 N N . ALA B 1 109 ? -8.617 -17.031 4.609 1 94.25 109 ALA B N 1
ATOM 2206 C CA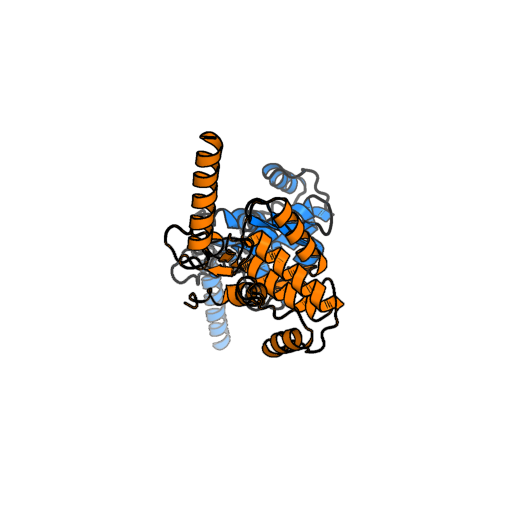 . ALA B 1 109 ? -8.648 -15.594 4.406 1 94.25 109 ALA B CA 1
ATOM 2207 C C . ALA B 1 109 ? -7.402 -14.93 4.98 1 94.25 109 ALA B C 1
ATOM 2209 O O . ALA B 1 109 ? -6.867 -13.984 4.402 1 94.25 109 ALA B O 1
ATOM 2210 N N . GLU B 1 110 ? -6.953 -15.445 6.035 1 93.75 110 GLU B N 1
ATOM 2211 C CA . GLU B 1 110 ? -5.773 -14.883 6.688 1 93.75 110 GLU B CA 1
ATOM 2212 C C . GLU B 1 110 ? -4.527 -15.086 5.828 1 93.75 110 GLU B C 1
ATOM 2214 O O . GLU B 1 110 ? -3.727 -14.156 5.664 1 93.75 110 GLU B O 1
ATOM 2219 N N . ILE B 1 111 ? -4.359 -16.203 5.285 1 93.38 111 ILE B N 1
ATOM 2220 C CA . ILE B 1 111 ? -3.211 -16.5 4.434 1 93.38 111 ILE B CA 1
ATOM 2221 C C . ILE B 1 111 ? -3.256 -15.617 3.188 1 93.38 111 ILE B C 1
ATOM 2223 O O . ILE B 1 111 ? -2.244 -15.031 2.795 1 93.38 111 ILE B O 1
ATOM 2227 N N . VAL B 1 112 ? -4.391 -15.609 2.652 1 96 112 VAL B N 1
ATOM 2228 C CA . VAL B 1 112 ? -4.555 -14.836 1.429 1 96 112 VAL B CA 1
ATOM 2229 C C . VAL B 1 112 ? -4.27 -13.359 1.711 1 96 112 VAL B C 1
ATOM 2231 O O . VAL B 1 112 ? -3.586 -12.695 0.931 1 96 112 VAL B O 1
ATOM 2234 N N . ARG B 1 113 ? -4.715 -12.852 2.854 1 96.81 113 ARG B N 1
ATOM 2235 C CA . ARG B 1 113 ? -4.445 -11.461 3.217 1 96.81 113 ARG B CA 1
ATOM 2236 C C . ARG B 1 113 ? -2.949 -11.219 3.381 1 96.81 113 ARG B C 1
ATOM 2238 O O . ARG B 1 113 ? -2.434 -10.18 2.969 1 96.81 113 ARG B O 1
ATOM 2245 N N . THR B 1 114 ? -2.27 -12.18 3.961 1 95.25 114 THR B N 1
ATOM 2246 C CA . THR B 1 114 ? -0.827 -12.07 4.141 1 95.25 114 THR B CA 1
ATOM 2247 C C . THR B 1 114 ? -0.121 -11.945 2.795 1 95.25 114 THR B C 1
ATOM 2249 O O . THR B 1 114 ? 0.771 -11.109 2.631 1 95.25 114 THR B O 1
ATOM 2252 N N . VAL B 1 115 ? -0.552 -12.719 1.865 1 96.81 115 VAL B N 1
ATOM 2253 C CA . VAL B 1 115 ? 0.01 -12.703 0.518 1 96.81 115 VAL B CA 1
ATOM 2254 C C . VAL B 1 115 ? -0.291 -11.367 -0.155 1 96.81 115 VAL B C 1
ATOM 2256 O O . VAL B 1 115 ? 0.604 -10.734 -0.722 1 96.81 115 VAL B O 1
ATOM 2259 N N . LEU B 1 116 ? -1.508 -10.938 -0.016 1 97.88 116 LEU B N 1
ATOM 2260 C CA . LEU B 1 116 ? -1.947 -9.703 -0.658 1 97.88 116 LEU B CA 1
ATOM 2261 C C . LEU B 1 116 ? -1.258 -8.492 -0.037 1 97.88 116 LEU B C 1
ATOM 2263 O O . LEU B 1 116 ? -0.936 -7.531 -0.737 1 97.88 116 LEU B O 1
ATOM 2267 N N . GLU B 1 117 ? -1.039 -8.523 1.263 1 96.75 117 GLU B N 1
ATOM 2268 C CA . GLU B 1 117 ? -0.306 -7.449 1.927 1 96.75 117 GLU B CA 1
ATOM 2269 C C . GLU B 1 117 ? 1.103 -7.309 1.357 1 96.75 117 GLU B C 1
ATOM 2271 O O . GLU B 1 117 ? 1.538 -6.203 1.031 1 96.75 117 GLU B O 1
ATOM 2276 N N . ALA B 1 118 ? 1.771 -8.398 1.217 1 95.06 118 ALA B N 1
ATOM 2277 C CA . ALA B 1 118 ? 3.113 -8.383 0.644 1 95.06 118 ALA B CA 1
ATOM 2278 C C . ALA B 1 118 ? 3.09 -7.871 -0.793 1 95.06 118 ALA B C 1
ATOM 2280 O O . ALA B 1 118 ? 3.941 -7.07 -1.188 1 95.06 118 ALA B O 1
ATOM 2281 N N . LEU B 1 119 ? 2.131 -8.328 -1.562 1 96.12 119 LEU B N 1
ATOM 2282 C CA . LEU B 1 119 ? 2.002 -7.914 -2.955 1 96.12 119 LEU B CA 1
ATOM 2283 C C . LEU B 1 119 ? 1.743 -6.414 -3.057 1 96.12 119 LEU B C 1
ATOM 2285 O O . LEU B 1 119 ? 2.422 -5.711 -3.809 1 96.12 119 LEU B O 1
ATOM 2289 N N . LEU B 1 120 ? 0.831 -5.926 -2.232 1 95.31 120 LEU B N 1
ATOM 2290 C CA . LEU B 1 120 ? 0.414 -4.527 -2.297 1 95.31 120 LEU B CA 1
ATOM 2291 C C . LEU B 1 120 ? 1.512 -3.609 -1.772 1 95.31 120 LEU B C 1
ATOM 2293 O O . LEU B 1 120 ? 1.709 -2.51 -2.295 1 95.31 120 LEU B O 1
ATOM 2297 N N . ARG B 1 121 ? 2.219 -4.086 -0.829 1 91.69 121 ARG B N 1
ATOM 2298 C CA . ARG B 1 121 ? 3.256 -3.266 -0.21 1 91.69 121 ARG B CA 1
ATOM 2299 C C . ARG B 1 121 ? 4.516 -3.234 -1.069 1 91.69 121 ARG B C 1
ATOM 2301 O O . ARG B 1 121 ? 5.129 -2.18 -1.245 1 91.69 121 ARG B O 1
ATOM 2308 N N . ASP B 1 122 ? 4.82 -4.43 -1.62 1 90.81 122 ASP B N 1
ATOM 2309 C CA . ASP B 1 122 ? 6.188 -4.547 -2.121 1 90.81 122 ASP B CA 1
ATOM 2310 C C . ASP B 1 122 ? 6.203 -5.059 -3.559 1 90.81 122 ASP B C 1
ATOM 2312 O O . ASP B 1 122 ? 7.227 -4.98 -4.242 1 90.81 122 ASP B O 1
ATOM 2316 N N . GLY B 1 123 ? 5.09 -5.52 -3.969 1 92.19 123 GLY B N 1
ATOM 2317 C CA . GLY B 1 123 ? 5.105 -6.242 -5.23 1 92.19 123 GLY B CA 1
ATOM 2318 C C . GLY B 1 123 ? 4.438 -5.484 -6.359 1 92.19 123 GLY B C 1
ATOM 2319 O O . GLY B 1 123 ? 4.418 -5.953 -7.504 1 92.19 123 GLY B O 1
ATOM 2320 N N . LEU B 1 124 ? 3.848 -4.305 -6.094 1 90.94 124 LEU B N 1
ATOM 2321 C CA . LEU B 1 124 ? 3.104 -3.59 -7.125 1 90.94 124 LEU B CA 1
ATOM 2322 C C . LEU B 1 124 ? 3.982 -2.543 -7.801 1 90.94 124 LEU B C 1
ATOM 2324 O O . LEU B 1 124 ? 4.004 -2.447 -9.031 1 90.94 124 LEU B O 1
ATOM 2328 N N . THR B 1 125 ? 4.605 -1.75 -6.961 1 80.25 125 THR B N 1
ATOM 2329 C CA . THR B 1 125 ? 5.375 -0.633 -7.5 1 80.25 125 THR B CA 1
ATOM 2330 C C . THR B 1 125 ? 6.816 -0.678 -6.996 1 80.25 125 THR B C 1
ATOM 2332 O O . THR B 1 125 ? 7.156 -1.507 -6.148 1 80.25 125 THR B O 1
ATOM 2335 N N . GLY B 1 126 ? 7.609 0.154 -7.656 1 77.69 126 GLY B N 1
ATOM 2336 C CA . GLY B 1 126 ? 8.992 0.251 -7.223 1 77.69 126 GLY B CA 1
ATOM 2337 C C . GLY B 1 126 ? 9.914 -0.738 -7.918 1 77.69 126 GLY B C 1
ATOM 2338 O O . GLY B 1 126 ? 9.578 -1.258 -8.984 1 77.69 126 GLY B O 1
ATOM 2339 N N . ARG B 1 127 ? 11.023 -0.994 -7.27 1 76.06 127 ARG B N 1
ATOM 2340 C CA . ARG B 1 127 ? 12.109 -1.723 -7.914 1 76.06 127 ARG B CA 1
ATOM 2341 C C . ARG B 1 127 ? 11.766 -3.201 -8.062 1 76.06 127 ARG B C 1
ATOM 2343 O O . ARG B 1 127 ? 12.266 -3.871 -8.969 1 76.06 127 ARG B O 1
ATOM 2350 N N . HIS B 1 128 ? 10.852 -3.623 -7.184 1 81.25 128 HIS B N 1
ATOM 2351 C CA . HIS B 1 128 ? 10.586 -5.059 -7.191 1 81.25 128 HIS B CA 1
ATOM 2352 C C . HIS B 1 128 ? 9.43 -5.395 -8.125 1 81.25 128 HIS B C 1
ATOM 2354 O O . HIS B 1 128 ? 9.32 -6.523 -8.609 1 81.25 128 HIS B O 1
ATOM 2360 N N . ALA B 1 129 ? 8.539 -4.41 -8.391 1 79.44 129 ALA B N 1
ATOM 2361 C CA . ALA B 1 129 ? 7.297 -4.656 -9.117 1 79.44 129 ALA B CA 1
ATOM 2362 C C . ALA B 1 129 ? 7.574 -5.262 -10.492 1 79.44 129 ALA B C 1
ATOM 2364 O O . ALA B 1 129 ? 6.895 -6.203 -10.914 1 79.44 129 ALA B O 1
ATOM 2365 N N . ALA B 1 130 ? 8.633 -4.863 -11.156 1 80.19 130 ALA B N 1
ATOM 2366 C CA . ALA B 1 130 ? 8.906 -5.332 -12.516 1 80.19 130 ALA B CA 1
ATOM 2367 C C . ALA B 1 130 ? 9.672 -6.652 -12.492 1 80.19 130 ALA B C 1
ATOM 2369 O O . ALA B 1 130 ? 9.812 -7.312 -13.523 1 80.19 130 ALA B O 1
ATOM 2370 N N . ARG B 1 131 ? 10 -7.016 -11.266 1 92.88 131 ARG B N 1
ATOM 2371 C CA . ARG B 1 131 ? 10.922 -8.141 -11.211 1 92.88 131 ARG B CA 1
ATOM 2372 C C . ARG B 1 131 ? 10.242 -9.383 -10.656 1 92.88 131 ARG B C 1
ATOM 2374 O O . ARG B 1 131 ? 10.727 -10.5 -10.844 1 92.88 131 ARG B O 1
ATOM 2381 N N . LEU B 1 132 ? 9.203 -9.211 -9.852 1 94.81 132 LEU B N 1
ATOM 2382 C CA . LEU B 1 132 ? 8.422 -10.367 -9.43 1 94.81 132 LEU B CA 1
ATOM 2383 C C . LEU B 1 132 ? 7.477 -10.812 -10.539 1 94.81 132 LEU B C 1
ATOM 2385 O O . LEU B 1 132 ? 6.523 -10.102 -10.875 1 94.81 132 LEU B O 1
ATOM 2389 N N . LYS B 1 133 ? 7.73 -11.984 -11.062 1 94.25 133 LYS B N 1
ATOM 2390 C CA . LYS B 1 133 ? 6.984 -12.445 -12.227 1 94.25 133 LYS B CA 1
ATOM 2391 C C . LYS B 1 133 ? 6.531 -13.891 -12.055 1 94.25 133 LYS B C 1
ATOM 2393 O O . LYS B 1 133 ? 7.066 -14.617 -11.219 1 94.25 133 LYS B O 1
ATOM 2398 N N . ALA B 1 134 ? 5.535 -14.234 -12.812 1 94.88 134 ALA B N 1
ATOM 2399 C CA . ALA B 1 134 ? 5.211 -15.641 -13.016 1 94.88 134 ALA B CA 1
ATOM 2400 C C . ALA B 1 134 ? 5.609 -16.094 -14.422 1 94.88 134 ALA B C 1
ATOM 2402 O O . ALA B 1 134 ? 5.484 -15.344 -15.383 1 94.88 134 ALA B O 1
ATOM 2403 N N . CYS B 1 135 ? 6.191 -17.266 -14.453 1 94.19 135 CYS B N 1
ATOM 2404 C CA . CYS B 1 135 ? 6.598 -17.875 -15.711 1 94.19 135 CYS B CA 1
ATOM 2405 C C . CYS B 1 135 ? 5.48 -17.781 -16.75 1 94.19 135 CYS B C 1
ATOM 2407 O O . CYS B 1 135 ? 4.332 -18.109 -16.453 1 94.19 135 CYS B O 1
ATOM 2409 N N . ALA B 1 136 ? 5.809 -17.438 -17.953 1 91.5 136 ALA B N 1
ATOM 2410 C CA . ALA B 1 136 ? 4.828 -17.188 -19.016 1 91.5 136 ALA B CA 1
ATOM 2411 C C . ALA B 1 136 ? 4.328 -18.5 -19.609 1 91.5 136 ALA B C 1
ATOM 2413 O O . ALA B 1 136 ? 3.338 -18.531 -20.344 1 91.5 136 ALA B O 1
ATOM 2414 N N . ALA B 1 137 ? 5.051 -19.562 -19.312 1 89.44 137 ALA B N 1
ATOM 2415 C CA . ALA B 1 137 ? 4.57 -20.859 -19.781 1 89.44 137 ALA B CA 1
ATOM 2416 C C . ALA B 1 137 ? 3.283 -21.25 -19.062 1 89.44 137 ALA B C 1
ATOM 2418 O O . ALA B 1 137 ? 3.258 -21.359 -17.844 1 89.44 137 ALA B O 1
ATOM 2419 N N . PRO B 1 138 ? 2.213 -21.516 -19.766 1 85.56 138 PRO B N 1
ATOM 2420 C CA . PRO B 1 138 ? 0.919 -21.797 -19.141 1 85.56 138 PRO B CA 1
ATOM 2421 C C . PRO B 1 138 ? 0.955 -23.031 -18.234 1 85.56 138 PRO B C 1
ATOM 2423 O O . PRO B 1 138 ? 0.196 -23.094 -17.266 1 85.56 138 PRO B O 1
ATOM 2426 N N . GLU B 1 139 ? 1.817 -23.922 -18.547 1 84.5 139 GLU B N 1
ATOM 2427 C CA . GLU B 1 139 ? 1.88 -25.156 -17.766 1 84.5 139 GLU B CA 1
ATOM 2428 C C . GLU B 1 139 ? 2.791 -25.016 -16.562 1 84.5 139 GLU B C 1
ATOM 2430 O O . GLU B 1 139 ? 2.904 -25.938 -15.742 1 84.5 139 GLU B O 1
ATOM 2435 N N . CYS B 1 140 ? 3.473 -23.984 -16.359 1 90.75 140 CYS B N 1
ATOM 2436 C CA . CYS B 1 140 ? 4.43 -23.781 -15.281 1 90.75 140 CYS B CA 1
ATOM 2437 C C . CYS B 1 140 ? 3.947 -22.703 -14.312 1 90.75 140 CYS B C 1
ATOM 2439 O O . CYS B 1 140 ? 3.451 -23.016 -13.227 1 90.75 140 CYS B O 1
ATOM 2441 N N . ARG B 1 141 ? 3.953 -21.453 -14.578 1 91.81 141 ARG B N 1
ATOM 2442 C CA . ARG B 1 141 ? 3.51 -20.266 -13.852 1 91.81 141 ARG B CA 1
ATOM 2443 C C . ARG B 1 141 ? 4.285 -20.109 -12.555 1 91.81 141 ARG B C 1
ATOM 2445 O O . ARG B 1 141 ? 3.809 -19.453 -11.617 1 91.81 141 ARG B O 1
ATOM 2452 N N . TRP B 1 142 ? 5.512 -20.75 -12.5 1 93.69 142 TRP B N 1
ATOM 2453 C CA . TRP B 1 142 ? 6.375 -20.578 -11.336 1 93.69 142 TRP B CA 1
ATOM 2454 C C . TRP B 1 142 ? 6.734 -19.109 -11.133 1 93.69 142 TRP B C 1
ATOM 2456 O O . TRP B 1 142 ? 7.137 -18.422 -12.078 1 93.69 142 TRP B O 1
ATOM 2466 N N . VAL B 1 143 ? 6.469 -18.656 -9.93 1 95.44 143 VAL B N 1
ATOM 2467 C CA . VAL B 1 143 ? 6.801 -17.266 -9.609 1 95.44 143 VAL B CA 1
ATOM 2468 C C . VAL B 1 143 ? 8.297 -17.156 -9.305 1 95.44 143 VAL B C 1
ATOM 2470 O O . VAL B 1 143 ? 8.844 -17.969 -8.555 1 95.44 143 VAL B O 1
ATOM 2473 N N . PHE B 1 144 ? 8.945 -16.188 -9.875 1 94.25 144 PHE B N 1
ATOM 2474 C CA . PHE B 1 144 ? 10.383 -15.984 -9.719 1 94.25 144 PHE B CA 1
ATOM 2475 C C . PHE B 1 144 ? 10.719 -14.5 -9.703 1 94.25 144 PHE B C 1
ATOM 2477 O O . PHE B 1 144 ? 9.875 -13.664 -10.031 1 94.25 144 PHE B O 1
ATOM 2484 N N . TYR B 1 145 ? 11.859 -14.211 -9.219 1 94.94 145 TYR B N 1
ATOM 2485 C CA . TYR B 1 145 ? 12.383 -12.852 -9.18 1 94.94 145 TYR B CA 1
ATOM 2486 C C . TYR B 1 145 ? 13.438 -12.648 -10.266 1 94.94 145 TYR B C 1
ATOM 2488 O O . TYR B 1 145 ? 14.523 -13.242 -10.203 1 94.94 145 TYR B O 1
ATOM 2496 N N . ASP B 1 146 ? 13.102 -11.812 -11.219 1 92.81 146 ASP B N 1
ATOM 2497 C CA . ASP B 1 146 ? 13.961 -11.555 -12.375 1 92.81 146 ASP B CA 1
ATOM 2498 C C . ASP B 1 146 ? 15.086 -10.594 -12.016 1 92.81 146 ASP B C 1
ATOM 2500 O O . ASP B 1 146 ? 14.875 -9.383 -11.914 1 92.81 146 ASP B O 1
ATOM 2504 N N . ARG B 1 147 ? 16.266 -11.102 -11.93 1 90.31 147 ARG B N 1
ATOM 2505 C CA . ARG B 1 147 ? 17.406 -10.297 -11.516 1 90.31 147 ARG B CA 1
ATOM 2506 C C . ARG B 1 147 ? 18.188 -9.781 -12.719 1 90.31 147 ARG B C 1
ATOM 2508 O O . ARG B 1 147 ? 19.203 -9.102 -12.562 1 90.31 147 ARG B O 1
ATOM 2515 N N . ALA B 1 148 ? 17.688 -10.164 -13.859 1 87.62 148 ALA B N 1
ATOM 2516 C CA . ALA B 1 148 ? 18.344 -9.633 -15.055 1 87.62 148 ALA B CA 1
ATOM 2517 C C . ALA B 1 148 ? 18.297 -8.109 -15.094 1 87.62 148 ALA B C 1
ATOM 2519 O O . ALA B 1 148 ? 17.297 -7.512 -14.672 1 87.62 148 ALA B O 1
ATOM 2520 N N . PRO B 1 149 ? 19.312 -7.449 -15.617 1 86.38 149 PRO B N 1
ATOM 2521 C CA . PRO B 1 149 ? 19.328 -5.988 -15.695 1 86.38 149 PRO B CA 1
ATOM 2522 C C . PRO B 1 149 ? 18.141 -5.426 -16.484 1 86.38 149 PRO B C 1
ATOM 2524 O O . PRO B 1 149 ? 17.562 -4.402 -16.094 1 86.38 149 PRO B O 1
ATOM 2527 N N . SER B 1 150 ? 17.75 -6.105 -17.547 1 85.56 150 SER B N 1
ATOM 2528 C CA . SER B 1 150 ? 16.672 -5.613 -18.391 1 85.56 150 SER B CA 1
ATOM 2529 C C . SER B 1 150 ? 15.312 -5.918 -17.797 1 85.56 150 SER B C 1
ATOM 2531 O O . SER B 1 150 ? 14.305 -5.316 -18.188 1 85.56 150 SER B O 1
ATOM 2533 N N . SER B 1 151 ? 15.242 -6.84 -16.875 1 86.88 151 SER B N 1
ATOM 2534 C CA . SER B 1 151 ? 14.016 -7.301 -16.25 1 86.88 151 SER B CA 1
ATOM 2535 C C . SER B 1 151 ? 12.961 -7.684 -17.281 1 86.88 151 SER B C 1
ATOM 2537 O O . SER B 1 151 ? 11.789 -7.332 -17.141 1 86.88 151 SER B O 1
ATOM 2539 N N . ASN B 1 152 ? 13.328 -8.273 -18.328 1 87.25 152 ASN B N 1
ATOM 2540 C CA . ASN B 1 152 ? 12.367 -8.641 -19.359 1 87.25 152 ASN B CA 1
ATOM 2541 C C . ASN B 1 152 ? 12.242 -10.156 -19.5 1 87.25 152 ASN B C 1
ATOM 2543 O O . ASN B 1 152 ? 11.688 -10.648 -20.484 1 87.25 152 ASN B O 1
ATOM 2547 N N . GLY B 1 153 ? 12.805 -10.781 -18.547 1 89.12 153 GLY B N 1
ATOM 2548 C CA . GLY B 1 153 ? 12.688 -12.227 -18.578 1 89.12 153 GLY B CA 1
ATOM 2549 C C . GLY B 1 153 ? 11.258 -12.719 -18.484 1 89.12 153 GLY B C 1
ATOM 2550 O O . GLY B 1 153 ? 10.445 -12.148 -17.75 1 89.12 153 GLY B O 1
ATOM 2551 N N . LEU B 1 154 ? 11 -13.797 -19.234 1 90.19 154 LEU B N 1
ATOM 2552 C CA . LEU B 1 154 ? 9.625 -14.289 -19.281 1 90.19 154 LEU B CA 1
ATOM 2553 C C . LEU B 1 154 ? 9.531 -15.672 -18.656 1 90.19 154 LEU B C 1
ATOM 2555 O O . LEU B 1 154 ? 8.445 -16.109 -18.266 1 90.19 154 LEU B O 1
ATOM 2559 N N . TRP B 1 155 ? 10.719 -16.297 -18.547 1 90.81 155 TRP B N 1
ATOM 2560 C CA . TRP B 1 155 ? 10.719 -17.688 -18.156 1 90.81 155 TRP B CA 1
ATOM 2561 C C . TRP B 1 155 ? 11.43 -17.875 -16.812 1 90.81 155 TRP B C 1
ATOM 2563 O O . TRP B 1 155 ? 12.461 -17.25 -16.562 1 90.81 155 TRP B O 1
ATOM 2573 N N . CYS B 1 156 ? 10.906 -18.766 -16.016 1 92.25 156 CYS B N 1
ATOM 2574 C CA . CYS B 1 156 ? 11.531 -19.062 -14.727 1 92.25 156 CYS B CA 1
ATOM 2575 C C . CYS B 1 156 ? 12.812 -19.859 -14.906 1 92.25 156 CYS B C 1
ATOM 2577 O O . CYS B 1 156 ? 13.711 -19.812 -14.07 1 92.25 156 CYS B O 1
ATOM 2579 N N . ASP B 1 157 ? 12.766 -20.641 -15.938 1 89.5 157 ASP B N 1
ATOM 2580 C CA . ASP B 1 157 ? 13.922 -21.438 -16.328 1 89.5 157 ASP B CA 1
ATOM 2581 C C . ASP B 1 157 ? 14.062 -21.516 -17.844 1 89.5 157 ASP B C 1
ATOM 2583 O O . ASP B 1 157 ? 13.266 -22.172 -18.516 1 89.5 157 ASP B O 1
ATOM 2587 N N . MET B 1 158 ? 15.07 -20.984 -18.344 1 88 158 MET B N 1
ATOM 2588 C CA . MET B 1 158 ? 15.242 -20.891 -19.797 1 88 158 MET B CA 1
ATOM 2589 C C . MET B 1 158 ? 15.508 -22.266 -20.406 1 88 158 MET B C 1
ATOM 2591 O O . MET B 1 158 ? 15.133 -22.531 -21.547 1 88 158 MET B O 1
ATOM 2595 N N . ASP B 1 159 ? 16.125 -23.078 -19.578 1 88.81 159 ASP B N 1
ATOM 2596 C CA . ASP B 1 159 ? 16.5 -24.391 -20.109 1 88.81 159 ASP B CA 1
ATOM 2597 C C . ASP B 1 159 ? 15.305 -25.344 -20.109 1 88.81 159 ASP B C 1
ATOM 2599 O O . ASP B 1 159 ? 15.344 -26.391 -20.766 1 88.81 159 ASP B O 1
ATOM 2603 N N . VAL B 1 160 ? 14.328 -25.016 -19.391 1 89.44 160 VAL B N 1
ATOM 2604 C CA . VAL B 1 160 ? 13.156 -25.875 -19.344 1 89.44 160 VAL B CA 1
ATOM 2605 C C . VAL B 1 160 ? 11.961 -25.172 -19.969 1 89.44 160 VAL B C 1
ATOM 2607 O O . VAL B 1 160 ? 11.57 -25.484 -21.094 1 89.44 160 VAL B O 1
ATOM 2610 N N . CYS B 1 161 ? 11.469 -24.172 -19.391 1 90.62 161 CYS B N 1
ATOM 2611 C CA . CYS B 1 161 ? 10.281 -23.469 -19.859 1 90.62 161 CYS B CA 1
ATOM 2612 C C . CYS B 1 161 ? 10.578 -22.703 -21.141 1 90.62 161 CYS B C 1
ATOM 2614 O O . CYS B 1 161 ? 9.781 -22.719 -22.078 1 90.62 161 CYS B O 1
ATOM 2616 N N . GLY B 1 162 ? 11.742 -22.016 -21.172 1 88.69 162 GLY B N 1
ATOM 2617 C CA . GLY B 1 162 ? 12.133 -21.312 -22.391 1 88.69 162 GLY B CA 1
ATOM 2618 C C . GLY B 1 162 ? 12.328 -22.234 -23.578 1 88.69 162 GLY B C 1
ATOM 2619 O O . GLY B 1 162 ? 11.859 -21.938 -24.672 1 88.69 162 GLY B O 1
ATOM 2620 N N . ALA B 1 163 ? 12.977 -23.312 -23.328 1 87.94 163 ALA B N 1
ATOM 2621 C CA . ALA B 1 163 ? 13.25 -24.281 -24.375 1 87.94 163 ALA B CA 1
ATOM 2622 C C . ALA B 1 163 ? 11.953 -24.859 -24.938 1 87.94 163 ALA B C 1
ATOM 2624 O O . ALA B 1 163 ? 11.82 -25.047 -26.156 1 87.94 163 ALA B O 1
ATOM 2625 N N . ARG B 1 164 ? 11.102 -25.156 -24.062 1 85.81 164 ARG B N 1
ATOM 2626 C CA . ARG B 1 164 ? 9.812 -25.703 -24.484 1 85.81 164 ARG B CA 1
ATOM 2627 C C . ARG B 1 164 ? 9.07 -24.719 -25.391 1 85.81 164 ARG B C 1
ATOM 2629 O O . ARG B 1 164 ? 8.461 -25.125 -26.391 1 85.81 164 ARG B O 1
ATOM 2636 N N . HIS B 1 165 ? 9.047 -23.484 -25.031 1 87 165 HIS B N 1
ATOM 2637 C CA . HIS B 1 165 ? 8.414 -22.469 -25.875 1 87 165 HIS B CA 1
ATOM 2638 C C . HIS B 1 165 ? 9.094 -22.375 -27.234 1 87 165 HIS B C 1
ATOM 2640 O O . HIS B 1 165 ? 8.414 -22.297 -28.266 1 87 165 HIS B O 1
ATOM 2646 N N . LYS B 1 166 ? 10.383 -22.344 -27.188 1 87 166 LYS B N 1
ATOM 2647 C CA . LYS B 1 166 ? 11.141 -22.266 -28.438 1 87 166 LYS B CA 1
ATOM 2648 C C . LYS B 1 166 ? 10.836 -23.453 -29.344 1 87 166 LYS B C 1
ATOM 2650 O O . LYS B 1 166 ? 10.664 -23.297 -30.547 1 87 166 LYS B O 1
ATOM 2655 N N . MET B 1 167 ? 10.781 -24.578 -28.844 1 87 167 MET B N 1
ATOM 2656 C CA . MET B 1 167 ? 10.477 -25.797 -29.578 1 87 167 MET B CA 1
ATOM 2657 C C . MET B 1 167 ? 9.07 -25.75 -30.172 1 87 167 MET B C 1
ATOM 2659 O O . MET B 1 167 ? 8.859 -26.094 -31.328 1 87 167 MET B O 1
ATOM 2663 N N . ARG B 1 168 ? 8.188 -25.328 -29.359 1 83.88 168 ARG B N 1
ATOM 2664 C CA . ARG B 1 168 ? 6.812 -25.203 -29.828 1 83.88 168 ARG B CA 1
ATOM 2665 C C . ARG B 1 168 ? 6.707 -24.172 -30.953 1 83.88 168 ARG B C 1
ATOM 2667 O O . ARG B 1 168 ? 6.016 -24.406 -31.953 1 83.88 168 ARG B O 1
ATOM 2674 N N . ALA B 1 169 ? 7.367 -23.062 -30.719 1 83.31 169 ALA B N 1
ATOM 2675 C CA . ALA B 1 169 ? 7.363 -22.016 -31.734 1 83.31 169 ALA B CA 1
ATOM 2676 C C . ALA B 1 169 ? 7.988 -22.5 -33.031 1 83.31 169 ALA B C 1
ATOM 2678 O O . ALA B 1 169 ? 7.496 -22.188 -34.125 1 83.31 169 ALA B O 1
ATOM 2679 N N . TYR B 1 170 ? 9.008 -23.219 -32.938 1 85.69 170 TYR B N 1
ATOM 2680 C CA . TYR B 1 170 ? 9.68 -23.797 -34.094 1 85.69 170 TYR B CA 1
ATOM 2681 C C . TYR B 1 170 ? 8.766 -24.766 -34.812 1 85.69 170 TYR B C 1
ATOM 2683 O O . TYR B 1 170 ? 8.641 -24.719 -36.031 1 85.69 170 TYR B O 1
ATOM 2691 N N . ARG B 1 171 ? 8.148 -25.625 -34.094 1 85.75 171 ARG B N 1
ATOM 2692 C CA . ARG B 1 171 ? 7.238 -26.609 -34.688 1 85.75 171 ARG B CA 1
ATOM 2693 C C . ARG B 1 171 ? 6.074 -25.922 -35.406 1 85.75 171 ARG B C 1
ATOM 2695 O O . ARG B 1 171 ? 5.656 -26.359 -36.469 1 85.75 171 ARG B O 1
ATOM 2702 N N . ALA B 1 172 ? 5.598 -24.891 -34.75 1 81.94 172 ALA B N 1
ATOM 2703 C CA . ALA B 1 172 ? 4.488 -24.141 -35.344 1 81.94 172 ALA B CA 1
ATOM 2704 C C . ALA B 1 172 ? 4.91 -23.484 -36.656 1 81.94 172 ALA B C 1
ATOM 2706 O O . ALA B 1 172 ? 4.129 -23.422 -37.625 1 81.94 172 ALA B O 1
ATOM 2707 N N . ARG B 1 173 ? 6.148 -23.031 -36.719 1 79 173 ARG B N 1
ATOM 2708 C CA . ARG B 1 173 ? 6.68 -22.406 -37.906 1 79 173 ARG B CA 1
ATOM 2709 C C . ARG B 1 173 ? 6.941 -23.438 -39 1 79 173 ARG B C 1
ATOM 2711 O O . ARG B 1 173 ? 6.637 -23.203 -40.188 1 79 173 ARG B O 1
ATOM 2718 N N . THR B 1 174 ? 7.473 -24.531 -38.625 1 78.81 174 THR B N 1
ATOM 2719 C CA . THR B 1 174 ? 7.809 -25.562 -39.594 1 78.81 174 THR B CA 1
ATOM 2720 C C . THR B 1 174 ? 6.559 -26.312 -40.031 1 78.81 174 THR B C 1
ATOM 2722 O O . THR B 1 174 ? 6.445 -26.734 -41.188 1 78.81 174 THR B O 1
ATOM 2725 N N . GLY B 1 175 ? 5.773 -26.484 -39.094 1 71.75 175 GLY B N 1
ATOM 2726 C CA . GLY B 1 175 ? 4.512 -27.094 -39.469 1 71.75 175 GLY B CA 1
ATOM 2727 C C . GLY B 1 175 ? 3.703 -26.219 -40.438 1 71.75 175 GLY B C 1
ATOM 2728 O O . GLY B 1 175 ? 3.055 -26.734 -41.344 1 71.75 175 GLY B O 1
ATOM 2729 N N . ALA B 1 176 ? 3.684 -24.953 -40.25 1 70.69 176 ALA B N 1
ATOM 2730 C CA . ALA B 1 176 ? 3.027 -24.016 -41.156 1 70.69 176 ALA B CA 1
ATOM 2731 C C . ALA B 1 176 ? 3.705 -24 -42.531 1 70.69 176 ALA B C 1
ATOM 2733 O O . ALA B 1 176 ? 3.037 -23.875 -43.562 1 70.69 176 ALA B O 1
ATOM 2734 N N . ALA B 1 177 ? 4.953 -24.188 -42.594 1 65.81 177 ALA B N 1
ATOM 2735 C CA . ALA B 1 177 ? 5.684 -24.219 -43.875 1 65.81 177 ALA B CA 1
ATOM 2736 C C . ALA B 1 177 ? 5.383 -25.5 -44.656 1 65.81 177 ALA B C 1
ATOM 2738 O O . ALA B 1 177 ? 5.246 -25.469 -45.875 1 65.81 177 ALA B O 1
ATOM 2739 N N . ALA B 1 178 ? 5.277 -26.594 -44.031 1 68.31 178 ALA B N 1
ATOM 2740 C CA . ALA B 1 178 ? 4.984 -27.859 -44.688 1 68.31 178 ALA B CA 1
ATOM 2741 C C . ALA B 1 178 ? 3.562 -27.875 -45.219 1 68.31 178 ALA B C 1
ATOM 2743 O O . ALA B 1 178 ? 3.318 -28.406 -46.312 1 68.31 178 ALA B O 1
ATOM 2744 N N . ARG B 1 179 ? 2.725 -27.141 -44.406 1 66.5 179 ARG B N 1
ATOM 2745 C CA . ARG B 1 179 ? 1.347 -27.078 -44.875 1 66.5 179 ARG B CA 1
ATOM 2746 C C . ARG B 1 179 ? 1.229 -26.156 -46.094 1 66.5 179 ARG B C 1
ATOM 2748 O O . ARG B 1 179 ? 0.304 -26.297 -46.906 1 66.5 179 ARG B O 1
ATOM 2755 N N . LYS B 1 180 ? 2.072 -25.312 -46.094 1 69.5 180 LYS B N 1
ATOM 2756 C CA . LYS B 1 180 ? 2.031 -24.391 -47.219 1 69.5 180 LYS B CA 1
ATOM 2757 C C . LYS B 1 180 ? 2.57 -25.047 -48.5 1 69.5 180 LYS B C 1
ATOM 2759 O O . LYS B 1 180 ? 2.256 -24.625 -49.594 1 69.5 180 LYS B O 1
ATOM 2764 N N . ASP B 1 181 ? 3.438 -25.922 -48.312 1 70.5 181 ASP B N 1
ATOM 2765 C CA . ASP B 1 181 ? 4.031 -26.609 -49.469 1 70.5 181 ASP B CA 1
ATOM 2766 C C . ASP B 1 181 ? 3.16 -27.781 -49.906 1 70.5 181 ASP B C 1
ATOM 2768 O O . ASP B 1 181 ? 3.422 -28.406 -50.938 1 70.5 181 ASP B O 1
ATOM 2772 N N . THR B 1 182 ? 2.168 -28.156 -49.188 1 50.84 182 THR B N 1
ATOM 2773 C CA . THR B 1 182 ? 1.244 -29.156 -49.719 1 50.84 182 THR B CA 1
ATOM 2774 C C . THR B 1 182 ? -0.003 -28.5 -50.281 1 50.84 182 THR B C 1
ATOM 2776 O O . THR B 1 182 ? -0.43 -27.438 -49.812 1 50.84 182 THR B O 1
#

pLDDT: mean 89.26, std 9.27, range [40.53, 98.62]

Solvent-accessible surface area (backbone atoms only — not comparable to full-atom values): 19072 Å² total; per-residue (Å²): 132,83,71,69,73,51,61,80,70,42,37,54,42,41,56,56,40,46,42,33,36,53,76,72,73,42,47,36,58,78,39,54,67,48,30,19,52,58,31,42,77,71,75,40,77,43,85,54,54,72,72,50,32,52,51,49,50,50,53,32,51,34,54,35,45,23,38,54,39,65,70,37,67,66,30,39,50,50,40,35,50,53,42,48,65,27,23,27,23,56,34,65,43,77,86,41,46,68,42,63,34,71,60,44,84,57,67,66,34,49,51,51,44,52,24,48,35,26,35,66,71,45,42,40,52,71,88,42,22,68,19,52,32,16,18,62,48,89,58,41,37,38,47,40,47,47,79,53,93,80,40,70,75,52,50,70,37,55,83,52,55,38,42,52,50,51,51,50,52,48,48,54,51,50,50,52,50,56,54,66,74,98,130,82,71,67,74,54,61,79,71,41,37,54,42,41,58,56,40,46,40,33,36,54,77,72,74,42,47,35,56,78,39,55,69,48,30,18,52,58,31,41,77,69,74,38,77,42,84,53,54,72,72,48,32,52,52,50,48,51,52,32,50,33,54,36,46,23,40,54,38,64,70,36,66,67,28,40,51,49,41,34,51,52,42,48,63,26,23,27,24,56,35,65,43,77,87,40,45,68,42,64,33,71,59,45,83,55,67,65,35,49,50,51,46,52,24,48,37,27,34,66,71,44,43,40,52,70,86,43,22,69,16,51,32,16,18,64,47,88,59,42,38,36,47,42,47,47,79,54,93,81,40,72,76,51,50,70,35,56,84,53,55,38,42,51,50,52,51,51,53,48,48,54,53,51,50,52,51,54,56,65,74,96